Protein AF-A0A3Q2EBM2-F1 (afdb_monomer)

Radius of gyration: 29.83 Å; Cα contacts (8 Å, |Δi|>4): 263; chains: 1; bounding box: 103×86×63 Å

Organism: Cyprinodon variegatus (NCBI:txid28743)

Foldseek 3Di:
DDDDDDDDDDDDDDDDDDDDPPDPDDDLDDDDDDPDDDPQWDWDADPNAIWIAGPVPRDIHRDPVVVSLVVCVVNVDFPDADPPPRDGHSDPVVSVLVVCVVVVDFPAADPVPRDGDSDPVVSVLVCCVVVVDFPAADPPPRDGHSDPVVNVLVVCVVVVDFPDADPVPRDGHSDPVVSVLVVCVVVVDFPDAAPPPRDTHSDPVVNVLVVCVVVVDFPDAAPVPRDTHSDPVVNVVVVVVVVVVDDDDDPDDDDPDDDDDD

Sequence (262 aa):
MELPISEHEEQLVLKQETEDTGEKPFPFLTRGENLLKKEYFKVHTQKGQKIYECLSCGKIFPKKYYLDKHIRIHIGEKPFSCTICNKNYTKKSHLAYHMKVHTGEKLFECLSCGKSFTQKSSLETHTRIHTGEKPFPCTICNKNFTDKGSLTRHMRLHTGEKPFSCTICNKNFTEKGHLTSHIRVHTGEKPFSCTVCKKNFNQKSSLTSHMRVHTGEKPFECPSCGKKFTQKSSLNTHSRIHAGESRFPAPSVTKILLTRVI

pLDDT: mean 79.76, std 23.55, range [24.73, 97.81]

Nearest PDB structures (foldseek):
  5wjq-assembly1_D  TM=8.489E-01  e=2.083E-19  Mus musculus
  5v3g-assembly1_A  TM=8.109E-01  e=4.446E-18  Homo sapiens
  2i13-assembly1_A  TM=9.052E-01  e=1.009E-16  Mus musculus
  5v3j-assembly2_F  TM=6.990E-01  e=1.843E-19  Mus musculus
  2i13-assembly2_B  TM=9.177E-01  e=2.289E-15  Mus musculus

Secondary structure (DSSP, 8-state):
----------------PPP----PPPP-PPS-S-S--S-SEEEEEETTEEEEEETTT--EESSHHHHHHHHHHHTT---EE-TTT--EESSHHHHHHHHHHHHT---EE-TTT--EESSHHHHHHHHHHHH----EE-TTT--EESSHHHHHHHHHHHH----EE-TTT--EESSHHHHHHHHHHHH----EE-TTT--EESSHHHHHHHHHHHH----EE-TTT--EESSHHHHHHHHHHHTT---PPPPP----------

Structure (mmCIF, N/CA/C/O backbone):
data_AF-A0A3Q2EBM2-F1
#
_entry.id   AF-A0A3Q2EBM2-F1
#
loop_
_atom_site.group_PDB
_atom_site.id
_atom_site.type_symbol
_atom_site.label_atom_id
_atom_site.label_alt_id
_atom_site.label_comp_id
_atom_site.label_asym_id
_atom_site.label_entity_id
_atom_site.label_seq_id
_atom_site.pdbx_PDB_ins_code
_atom_site.Cartn_x
_atom_site.Cartn_y
_atom_site.Cartn_z
_atom_site.occupancy
_atom_site.B_iso_or_equiv
_atom_site.auth_seq_id
_atom_site.auth_comp_id
_atom_site.auth_asym_id
_atom_site.auth_atom_id
_atom_site.pdbx_PDB_model_num
ATOM 1 N N . MET A 1 1 ? -13.488 -63.742 -9.694 1.00 36.66 1 MET A N 1
ATOM 2 C CA . MET A 1 1 ? -14.235 -63.574 -10.954 1.00 36.66 1 MET A CA 1
ATOM 3 C C . MET A 1 1 ? -15.005 -62.273 -10.841 1.00 36.66 1 MET A C 1
ATOM 5 O O . MET A 1 1 ? -15.466 -61.991 -9.747 1.00 36.66 1 MET A O 1
ATOM 9 N N . GLU A 1 2 ? -15.068 -61.535 -11.950 1.00 28.06 2 GLU A N 1
ATOM 10 C CA . GLU A 1 2 ? -15.903 -60.342 -12.201 1.00 28.06 2 GLU A CA 1
ATOM 11 C C . GLU A 1 2 ? -15.361 -58.961 -11.756 1.00 28.06 2 GLU A C 1
ATOM 13 O O . GLU A 1 2 ? -15.431 -58.547 -10.605 1.00 28.06 2 GLU A O 1
ATOM 18 N N . LEU A 1 3 ? -14.806 -58.252 -12.752 1.00 26.28 3 LEU A N 1
ATOM 19 C CA . LEU A 1 3 ? -15.105 -56.842 -13.083 1.00 26.28 3 LEU A CA 1
ATOM 20 C C . LEU A 1 3 ? -16.486 -56.780 -13.795 1.00 26.28 3 LEU A C 1
ATOM 22 O O . LEU A 1 3 ? -16.947 -57.859 -14.179 1.00 26.28 3 LEU A O 1
ATOM 26 N N . PRO A 1 4 ? -17.056 -55.619 -14.221 1.00 42.66 4 PRO A N 1
ATOM 27 C CA . PRO A 1 4 ? -16.935 -54.181 -13.859 1.00 42.66 4 PRO A CA 1
ATOM 28 C C . PRO A 1 4 ? -18.357 -53.580 -13.546 1.00 42.66 4 PRO A C 1
ATOM 30 O O . PRO A 1 4 ? -19.327 -54.323 -13.542 1.00 42.66 4 PRO A O 1
ATOM 33 N N . ILE A 1 5 ? -18.639 -52.312 -13.199 1.00 26.73 5 ILE A N 1
ATOM 34 C CA . ILE A 1 5 ? -18.667 -51.035 -13.962 1.00 26.73 5 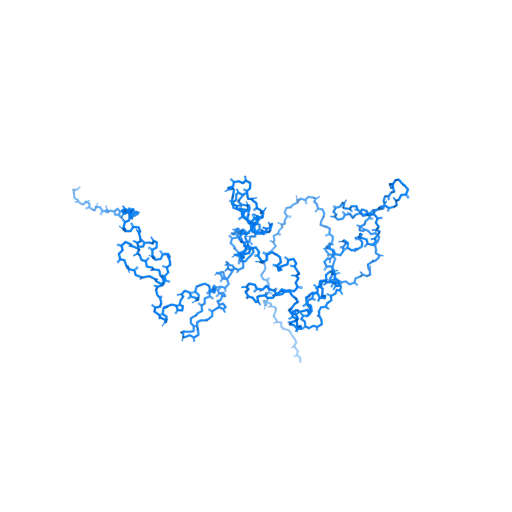ILE A CA 1
ATOM 35 C C . ILE A 1 5 ? -19.292 -49.988 -12.994 1.00 26.73 5 ILE A C 1
ATOM 37 O O . ILE A 1 5 ? -20.304 -50.309 -12.380 1.00 26.73 5 ILE A O 1
ATOM 41 N N . SER A 1 6 ? -18.775 -48.754 -12.895 1.00 29.22 6 SER A N 1
ATOM 42 C CA . SER A 1 6 ? -19.559 -47.521 -13.164 1.00 29.22 6 SER A CA 1
ATOM 43 C C . SER A 1 6 ? -18.702 -46.259 -13.051 1.00 29.22 6 SER A C 1
ATOM 45 O O . SER A 1 6 ? -18.170 -45.928 -11.994 1.00 29.22 6 SER A O 1
ATOM 47 N N . GLU A 1 7 ? -18.604 -45.581 -14.190 1.00 29.78 7 GLU A N 1
ATOM 48 C CA . GLU A 1 7 ? -18.141 -44.211 -14.405 1.00 29.78 7 GLU A CA 1
ATOM 49 C C . GLU A 1 7 ? -19.092 -43.180 -13.756 1.00 29.78 7 GLU A C 1
ATOM 51 O O . GLU A 1 7 ? -20.188 -43.555 -13.345 1.00 29.78 7 GLU A O 1
ATOM 56 N N . HIS A 1 8 ? -18.686 -41.896 -13.768 1.00 27.52 8 HIS A N 1
ATOM 57 C CA . HIS A 1 8 ? -19.277 -40.686 -13.143 1.00 27.52 8 HIS A CA 1
ATOM 58 C C . HIS A 1 8 ? -18.840 -40.473 -11.678 1.00 27.52 8 HIS A C 1
ATOM 60 O O . HIS A 1 8 ? -19.021 -41.352 -10.854 1.00 27.52 8 HIS A O 1
ATOM 66 N N . GLU A 1 9 ? -18.207 -39.379 -11.232 1.00 26.52 9 GLU A N 1
ATOM 67 C CA . GLU A 1 9 ? -18.158 -37.946 -11.593 1.00 26.52 9 GLU A CA 1
ATOM 68 C C . GLU A 1 9 ? -16.756 -37.417 -11.175 1.00 26.52 9 GLU A C 1
ATOM 70 O O . GLU A 1 9 ? -16.143 -37.961 -10.266 1.00 26.52 9 GLU A O 1
ATOM 75 N N . GLU A 1 10 ? -16.076 -36.485 -11.844 1.00 28.59 10 GLU A N 1
ATOM 76 C CA . GLU A 1 10 ? -16.230 -35.033 -11.703 1.00 28.59 10 GLU A CA 1
ATOM 77 C C . GLU A 1 10 ? -15.293 -34.355 -12.725 1.00 28.59 10 GLU A C 1
ATOM 79 O O . GLU A 1 10 ? -14.077 -34.535 -12.662 1.00 28.59 10 GLU A O 1
ATOM 84 N N . GLN A 1 11 ? -15.830 -33.523 -13.623 1.00 29.34 11 GLN A N 1
ATOM 85 C CA . GLN A 1 11 ? -15.274 -32.193 -13.917 1.00 29.34 11 GLN A CA 1
ATOM 86 C C . GLN A 1 11 ? -16.234 -31.408 -14.821 1.00 29.34 11 GLN A C 1
ATOM 88 O O . GLN A 1 11 ? -16.341 -31.627 -16.028 1.00 29.34 11 GLN A O 1
ATOM 93 N N . LEU A 1 12 ? -16.941 -30.466 -14.191 1.00 26.39 12 LEU A N 1
ATOM 94 C CA . LEU A 1 12 ? -17.724 -29.427 -14.845 1.00 26.39 12 LEU A CA 1
ATOM 95 C C . LEU A 1 12 ? -16.798 -28.466 -15.616 1.00 26.39 12 LEU A C 1
ATOM 97 O O . LEU A 1 12 ? -15.967 -27.781 -15.029 1.00 26.39 12 LEU A O 1
ATOM 101 N N . VAL A 1 13 ? -16.995 -28.420 -16.935 1.00 26.36 13 VAL A N 1
ATOM 102 C CA . VAL A 1 13 ? -17.463 -27.239 -17.686 1.00 26.36 13 VAL A CA 1
ATOM 103 C C . VAL A 1 13 ? -16.826 -25.883 -17.315 1.00 26.36 13 VAL A C 1
ATOM 105 O O . VAL A 1 13 ? -17.165 -25.286 -16.301 1.00 26.36 13 VAL A O 1
ATOM 108 N N . LEU A 1 14 ? -16.025 -25.302 -18.217 1.00 24.73 14 LEU A N 1
ATOM 109 C CA . LEU A 1 14 ? -16.506 -24.316 -19.205 1.00 24.73 14 LEU A CA 1
ATOM 110 C C . LEU A 1 14 ? -15.318 -23.827 -20.057 1.00 24.73 14 LEU A C 1
ATOM 112 O O . LEU A 1 14 ? -14.404 -23.160 -19.577 1.00 24.73 14 LEU A O 1
ATOM 116 N N . LYS A 1 15 ? -15.358 -24.162 -21.349 1.00 31.05 15 LYS A N 1
ATOM 117 C CA . LYS A 1 15 ? -14.573 -23.503 -22.394 1.00 31.05 15 LYS A CA 1
ATOM 118 C C . LYS A 1 15 ? -15.049 -22.053 -22.507 1.00 31.05 15 LYS A C 1
ATOM 120 O O . LYS A 1 15 ? -16.249 -21.821 -22.613 1.00 31.05 15 LYS A O 1
ATOM 125 N N . GLN A 1 16 ? -14.122 -21.105 -22.548 1.00 28.27 16 GLN A N 1
ATOM 126 C CA . GLN A 1 16 ? -14.361 -19.826 -23.205 1.00 28.27 16 GLN A CA 1
ATOM 127 C C . GLN A 1 16 ? -13.285 -19.638 -24.265 1.00 28.27 16 GLN A C 1
ATOM 129 O O . GLN A 1 16 ? -12.093 -19.552 -23.974 1.00 28.27 16 GLN A O 1
ATOM 134 N N . GLU A 1 17 ? -13.767 -19.674 -25.500 1.00 29.64 17 GLU A N 1
ATOM 135 C CA . GLU A 1 17 ? -13.099 -19.261 -26.719 1.00 29.64 17 GLU A CA 1
ATOM 136 C C . GLU A 1 17 ? -12.730 -17.781 -26.578 1.00 29.64 17 GLU A C 1
ATOM 138 O O . GLU A 1 17 ? -13.576 -16.949 -26.248 1.00 29.64 17 GLU A O 1
ATOM 143 N N . THR A 1 18 ? -11.456 -17.451 -26.779 1.00 28.77 18 THR A N 1
ATOM 144 C CA . THR A 1 18 ? -11.046 -16.071 -27.029 1.00 28.77 18 THR A CA 1
ATOM 145 C C . THR A 1 18 ? -11.039 -15.856 -28.527 1.00 28.77 18 THR A C 1
ATOM 147 O O . THR A 1 18 ? -10.350 -16.571 -29.257 1.00 28.77 18 THR A O 1
ATOM 150 N N . GLU A 1 19 ? -11.826 -14.869 -28.934 1.00 27.62 19 GLU A N 1
ATOM 151 C CA . GLU A 1 19 ? -11.882 -14.296 -30.265 1.00 27.62 19 GLU A CA 1
ATOM 152 C C . GLU A 1 19 ? -10.484 -13.970 -30.807 1.00 27.62 19 GLU A C 1
ATOM 154 O O . GLU A 1 19 ? -9.572 -13.545 -30.092 1.00 27.62 19 GLU A O 1
ATOM 159 N N . ASP A 1 20 ? -10.376 -14.213 -32.106 1.00 34.91 20 ASP A N 1
ATOM 160 C CA . ASP A 1 20 ? -9.254 -14.016 -33.006 1.00 34.91 20 ASP A CA 1
ATOM 161 C C . ASP A 1 20 ? -8.771 -12.554 -33.008 1.00 34.91 20 ASP A C 1
ATOM 163 O O . ASP A 1 20 ? -9.291 -11.691 -33.713 1.00 34.91 20 ASP A O 1
ATOM 167 N N . THR A 1 21 ? -7.742 -12.266 -32.213 1.00 28.78 21 THR A N 1
ATOM 168 C CA . THR A 1 21 ? -6.751 -11.254 -32.576 1.00 28.78 21 THR A CA 1
ATOM 169 C C . THR A 1 21 ? -5.510 -12.009 -33.031 1.00 28.78 21 THR A C 1
ATOM 171 O O . THR A 1 21 ? -4.883 -12.723 -32.253 1.00 28.78 21 THR A O 1
ATOM 174 N N . GLY A 1 22 ? -5.182 -11.896 -34.319 1.00 33.78 22 GLY A N 1
ATOM 175 C CA . GLY A 1 22 ? -4.098 -12.607 -35.005 1.00 33.78 22 GLY A CA 1
ATOM 176 C C . GLY A 1 22 ? -2.671 -12.273 -34.542 1.00 33.78 22 GLY A C 1
ATOM 177 O O . GLY A 1 22 ? -1.776 -12.093 -35.368 1.00 33.78 22 GLY A O 1
ATOM 178 N N . GLU A 1 23 ? -2.419 -12.224 -33.237 1.00 27.62 23 GLU A N 1
ATOM 179 C CA . GLU A 1 23 ? -1.091 -12.266 -32.640 1.00 27.62 23 GLU A CA 1
ATOM 180 C C . GLU A 1 23 ? -0.833 -13.683 -32.120 1.00 27.62 23 GLU A C 1
ATOM 182 O O . GLU A 1 23 ? -1.364 -14.118 -31.099 1.00 27.62 23 GLU A O 1
ATOM 187 N N . LYS A 1 24 ? 0.002 -14.435 -32.848 1.00 28.14 24 LYS A N 1
ATOM 188 C CA . LYS A 1 24 ? 0.465 -15.763 -32.422 1.00 28.14 24 LYS A CA 1
ATOM 189 C C . LYS A 1 24 ? 1.009 -15.695 -30.981 1.00 28.14 24 LYS A C 1
ATOM 191 O O . LYS A 1 24 ? 1.932 -14.913 -30.737 1.00 28.14 24 LYS A O 1
ATOM 196 N N . PRO A 1 25 ? 0.537 -16.541 -30.047 1.00 31.33 25 PRO A N 1
ATOM 197 C CA . PRO A 1 25 ? 1.110 -16.616 -28.710 1.00 31.33 25 PRO A CA 1
ATOM 198 C C . PRO A 1 25 ? 2.567 -17.084 -28.802 1.00 31.33 25 PRO A C 1
ATOM 200 O O . PRO A 1 25 ? 2.848 -18.176 -29.301 1.00 31.33 25 PRO A O 1
ATOM 203 N N . PHE A 1 26 ? 3.512 -16.270 -28.324 1.00 42.56 26 PHE A N 1
ATOM 204 C CA . PHE A 1 26 ? 4.894 -16.718 -28.141 1.00 42.56 26 PHE A CA 1
ATOM 205 C C . PHE A 1 26 ? 4.940 -17.810 -27.055 1.00 42.56 26 PHE A C 1
ATOM 207 O O . PHE A 1 26 ? 4.275 -17.657 -26.026 1.00 42.56 26 PHE A O 1
ATOM 214 N N . PRO A 1 27 ? 5.716 -18.899 -27.229 1.00 38.69 27 PRO A N 1
ATOM 215 C CA . PRO A 1 27 ? 5.668 -20.027 -26.308 1.00 38.69 27 PRO A CA 1
ATOM 216 C C . PRO A 1 27 ? 6.159 -19.624 -24.912 1.00 38.69 27 PRO A C 1
ATOM 218 O O . PRO A 1 27 ? 7.318 -19.247 -24.724 1.00 38.69 27 PRO A O 1
ATOM 221 N N . PHE A 1 28 ? 5.288 -19.750 -23.912 1.00 38.12 28 PHE A N 1
ATOM 222 C CA . PHE A 1 28 ? 5.685 -19.807 -22.507 1.00 38.12 28 PHE A CA 1
ATOM 223 C C . PHE A 1 28 ? 6.445 -21.123 -22.289 1.00 38.12 28 PHE A C 1
ATOM 225 O O . PHE A 1 28 ? 5.840 -22.186 -22.186 1.00 38.12 28 PHE A O 1
ATOM 232 N N . LEU A 1 29 ? 7.778 -21.078 -22.260 1.00 45.22 29 LEU A N 1
ATOM 233 C CA . LEU A 1 29 ? 8.596 -22.274 -22.046 1.00 45.22 29 LEU A CA 1
ATOM 234 C C . LEU A 1 29 ? 8.790 -22.538 -20.550 1.00 45.22 29 LEU A C 1
ATOM 236 O O . LEU A 1 29 ? 9.311 -21.704 -19.805 1.00 45.22 29 LEU A O 1
ATOM 240 N N . THR A 1 30 ? 8.371 -23.723 -20.112 1.00 36.88 30 THR A N 1
ATOM 241 C CA . THR A 1 30 ? 8.616 -24.246 -18.768 1.00 36.88 30 THR A CA 1
ATOM 242 C C . THR A 1 30 ? 10.082 -24.629 -18.556 1.00 36.88 30 THR A C 1
ATOM 244 O O . THR A 1 30 ? 10.816 -24.984 -19.473 1.00 36.88 30 THR A O 1
ATOM 247 N N . ARG A 1 31 ? 10.485 -24.555 -17.285 1.00 39.00 31 ARG A N 1
ATOM 248 C CA . ARG A 1 31 ? 11.803 -24.856 -16.712 1.00 39.00 31 ARG A CA 1
ATOM 249 C C . ARG A 1 31 ? 12.372 -26.196 -17.202 1.00 39.00 31 ARG A C 1
ATOM 251 O O . ARG A 1 31 ? 11.810 -27.229 -16.860 1.00 39.00 31 ARG A O 1
ATOM 258 N N . GLY A 1 32 ? 13.529 -26.188 -17.874 1.00 42.06 32 GLY A N 1
ATOM 259 C CA . GLY A 1 32 ? 14.279 -27.438 -18.058 1.00 42.06 32 GLY A CA 1
ATOM 260 C C . GLY A 1 32 ? 15.331 -27.549 -19.158 1.00 42.06 32 GLY A C 1
ATOM 261 O O . GLY A 1 32 ? 16.026 -28.555 -19.152 1.00 42.06 32 GLY A O 1
ATOM 262 N N . GLU A 1 33 ? 15.516 -26.585 -20.068 1.00 38.72 33 GLU A N 1
ATOM 263 C CA . GLU A 1 33 ? 16.444 -26.793 -21.195 1.00 38.72 33 GLU A CA 1
ATOM 264 C C . GLU A 1 33 ? 17.538 -25.725 -21.325 1.00 38.72 33 GLU A C 1
ATOM 266 O O . GLU A 1 33 ? 17.296 -24.522 -21.263 1.00 38.72 33 GLU A O 1
ATOM 271 N N . ASN A 1 34 ? 18.763 -26.225 -21.509 1.00 38.91 34 ASN A N 1
ATOM 272 C CA . ASN A 1 34 ? 20.018 -25.538 -21.816 1.00 38.91 34 ASN A CA 1
ATOM 273 C C . ASN A 1 34 ? 19.866 -24.183 -22.545 1.00 38.91 34 ASN A C 1
ATOM 275 O O . ASN A 1 34 ? 19.451 -24.115 -23.703 1.00 38.91 34 ASN A O 1
ATOM 279 N N . LEU A 1 35 ? 20.315 -23.109 -21.885 1.00 45.81 35 LEU A N 1
ATOM 280 C CA . LEU A 1 35 ? 20.267 -21.703 -22.320 1.00 45.81 35 LEU A CA 1
ATOM 281 C C . LEU A 1 35 ? 21.279 -21.342 -23.425 1.00 45.81 35 LEU A C 1
ATOM 283 O O . LEU A 1 35 ? 21.992 -20.345 -23.331 1.00 45.81 35 LEU A O 1
ATOM 287 N N . LEU A 1 36 ? 21.333 -22.129 -24.498 1.00 46.72 36 LEU A N 1
ATOM 288 C CA . LEU A 1 36 ? 22.006 -21.772 -25.751 1.00 46.72 36 LEU A CA 1
ATOM 289 C C . LEU A 1 36 ? 21.236 -22.354 -26.952 1.00 46.72 36 LEU A C 1
ATOM 291 O O . LEU A 1 36 ? 21.774 -23.139 -27.726 1.00 46.72 36 LEU A O 1
ATOM 295 N N . LYS A 1 37 ? 19.975 -21.948 -27.150 1.00 46.12 37 LYS A N 1
ATOM 296 C CA . LYS A 1 37 ? 19.298 -22.089 -28.453 1.00 46.12 37 LYS A CA 1
ATOM 297 C C . LYS A 1 37 ? 19.009 -20.703 -29.045 1.00 46.12 37 LYS A C 1
ATOM 299 O O . LYS A 1 37 ? 18.661 -19.758 -28.342 1.00 46.12 37 LYS A O 1
ATOM 304 N N . LYS A 1 38 ? 19.297 -20.587 -30.341 1.00 50.69 38 LYS A N 1
ATOM 305 C CA . LYS A 1 38 ? 19.708 -19.401 -31.115 1.00 50.69 38 LYS A CA 1
ATOM 306 C C . LYS A 1 38 ? 18.608 -18.362 -31.429 1.00 50.69 38 LYS A C 1
ATOM 308 O O . LYS A 1 38 ? 18.808 -17.564 -32.334 1.00 50.69 38 LYS A O 1
ATOM 313 N N . GLU A 1 39 ? 17.484 -18.322 -30.712 1.00 61.34 39 GLU A N 1
ATOM 314 C CA . GLU A 1 39 ? 16.269 -17.646 -31.223 1.00 61.34 39 GLU A CA 1
ATOM 315 C C . GLU A 1 39 ? 15.757 -16.433 -30.427 1.00 61.34 39 GLU A C 1
ATOM 317 O O . GLU A 1 39 ? 14.716 -15.879 -30.756 1.00 61.34 39 GLU A O 1
ATOM 322 N N . TYR A 1 40 ? 16.474 -15.955 -29.406 1.00 73.12 40 TYR A N 1
ATOM 323 C CA . TYR A 1 40 ? 15.977 -14.850 -28.558 1.00 73.12 40 TYR A CA 1
ATOM 324 C C . TYR A 1 40 ? 16.549 -13.472 -28.896 1.00 73.12 40 TYR A C 1
ATOM 326 O O . TYR A 1 40 ? 16.159 -12.468 -28.288 1.00 73.12 40 TYR A O 1
ATOM 334 N N . PHE A 1 41 ? 17.501 -13.401 -29.827 1.00 82.94 41 PHE A N 1
ATOM 335 C CA . PHE A 1 41 ? 18.167 -12.151 -30.163 1.00 82.94 41 PHE A CA 1
ATOM 336 C C . PHE A 1 41 ? 18.670 -12.090 -31.601 1.00 82.94 41 PHE A C 1
ATOM 338 O O . PHE A 1 41 ? 19.056 -13.103 -32.179 1.00 82.94 41 PHE A O 1
ATOM 345 N N . LYS A 1 42 ? 18.725 -10.875 -32.149 1.00 86.50 42 LYS A N 1
ATOM 346 C CA . LYS A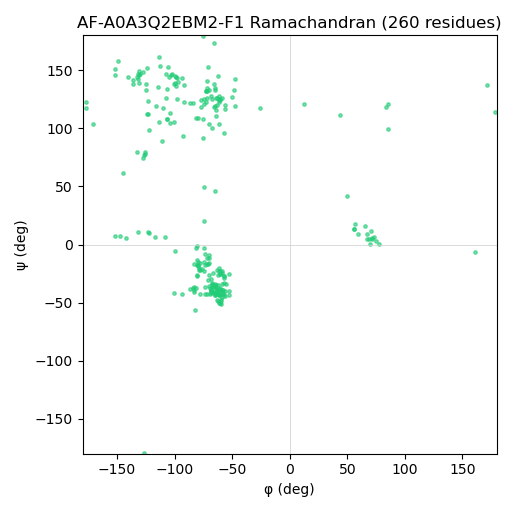 1 42 ? 19.416 -10.559 -33.404 1.00 86.50 42 LYS A CA 1
ATOM 347 C C . LYS A 1 42 ? 20.745 -9.879 -33.101 1.00 86.50 42 LYS A C 1
ATOM 349 O O . LYS A 1 42 ? 20.880 -9.165 -32.108 1.00 86.50 42 LYS A O 1
ATOM 354 N N . VAL A 1 43 ? 21.745 -10.117 -33.943 1.00 87.50 43 VAL A N 1
ATOM 355 C CA . VAL A 1 43 ? 23.043 -9.439 -33.855 1.00 87.50 43 VAL A CA 1
ATOM 356 C C . VAL A 1 43 ? 23.131 -8.451 -35.001 1.00 87.50 43 VAL A C 1
ATOM 358 O O . VAL A 1 43 ? 22.993 -8.845 -36.155 1.00 87.50 43 VAL A O 1
ATOM 361 N N . HIS A 1 44 ? 23.409 -7.192 -34.683 1.00 87.94 44 HIS A N 1
ATOM 362 C CA . HIS A 1 44 ? 23.699 -6.163 -35.679 1.00 87.94 44 HIS A CA 1
ATOM 363 C C . HIS A 1 44 ? 25.144 -5.711 -35.549 1.00 87.94 44 HIS A C 1
ATOM 365 O O . HIS A 1 44 ? 25.773 -5.898 -34.506 1.00 87.94 44 HIS A O 1
ATOM 371 N N . THR A 1 45 ? 25.663 -5.077 -36.594 1.00 87.88 45 THR A N 1
ATOM 372 C CA . THR A 1 45 ? 26.975 -4.428 -36.552 1.00 87.88 45 THR A CA 1
ATOM 373 C C . THR A 1 45 ? 26.780 -2.934 -36.748 1.00 87.88 45 THR A C 1
ATOM 375 O O . THR A 1 45 ? 26.272 -2.510 -37.781 1.00 87.88 45 THR A O 1
ATOM 378 N N . GLN A 1 46 ? 27.173 -2.131 -35.761 1.00 79.62 46 GLN A N 1
ATOM 379 C CA . GLN A 1 46 ? 27.151 -0.670 -35.848 1.00 79.62 46 GLN A CA 1
ATOM 380 C C . GLN A 1 46 ? 28.558 -0.140 -35.586 1.00 79.62 46 GLN A C 1
ATOM 382 O O . GLN A 1 46 ? 29.153 -0.446 -34.555 1.00 79.62 46 GLN A O 1
ATOM 387 N N . LYS A 1 47 ? 29.105 0.635 -36.534 1.00 83.25 47 LYS A N 1
ATOM 388 C CA . LYS A 1 47 ? 30.460 1.219 -36.449 1.00 83.25 47 LYS A CA 1
ATOM 389 C C . LYS A 1 47 ? 31.545 0.186 -36.079 1.00 83.25 47 LYS A C 1
ATOM 391 O O . LYS A 1 47 ? 32.392 0.438 -35.230 1.00 83.25 47 LYS A O 1
ATOM 396 N N . GLY A 1 48 ? 31.474 -1.010 -36.670 1.00 83.25 48 GLY A N 1
ATOM 397 C CA . GLY A 1 48 ? 32.430 -2.101 -36.426 1.00 83.25 48 GLY A CA 1
ATOM 398 C C . GLY A 1 48 ? 32.244 -2.870 -35.110 1.00 83.25 48 GLY A C 1
ATOM 399 O O . GLY A 1 48 ? 32.989 -3.812 -34.853 1.00 83.25 48 GLY A O 1
ATOM 400 N N . GLN A 1 49 ? 31.246 -2.532 -34.286 1.00 85.88 49 GLN A N 1
ATOM 401 C CA . GLN A 1 49 ? 30.939 -3.252 -33.047 1.00 85.88 49 GLN A CA 1
ATOM 402 C C . GLN A 1 49 ? 29.666 -4.089 -33.189 1.00 85.88 49 GLN A C 1
ATOM 404 O O . GLN A 1 49 ? 28.639 -3.615 -33.678 1.00 85.88 49 GLN A O 1
ATOM 409 N N . LYS A 1 50 ? 29.729 -5.344 -32.724 1.00 89.06 50 LYS A N 1
ATOM 410 C CA . LYS A 1 50 ? 28.556 -6.221 -32.628 1.00 89.06 50 LYS A CA 1
ATOM 411 C C . LYS A 1 50 ? 27.664 -5.765 -31.477 1.00 89.06 50 LYS A C 1
ATOM 413 O O . LYS A 1 50 ? 28.100 -5.758 -30.326 1.00 89.06 50 LYS A O 1
ATOM 418 N N . ILE A 1 51 ? 26.414 -5.458 -31.786 1.00 91.50 51 ILE A N 1
ATOM 419 C CA . ILE A 1 51 ? 25.353 -5.158 -30.824 1.00 91.50 51 ILE A CA 1
ATOM 420 C C . ILE A 1 51 ? 24.295 -6.264 -30.863 1.00 91.50 51 ILE A C 1
ATOM 422 O O . ILE A 1 51 ? 24.129 -6.954 -31.867 1.00 91.50 51 ILE A O 1
ATOM 426 N N . TYR A 1 52 ? 23.591 -6.447 -29.754 1.00 91.81 52 TYR A N 1
ATOM 427 C CA . TYR A 1 52 ? 22.715 -7.588 -29.514 1.00 91.81 52 TYR A CA 1
ATOM 428 C C . TYR A 1 52 ? 21.306 -7.090 -29.193 1.00 91.81 52 TYR A C 1
ATOM 430 O O . TYR A 1 52 ? 21.099 -6.471 -28.154 1.00 91.81 52 TYR A O 1
ATOM 438 N N . GLU A 1 53 ? 20.342 -7.341 -30.068 1.00 90.00 53 GLU A N 1
ATOM 439 C CA . GLU A 1 53 ? 18.947 -6.926 -29.916 1.00 90.00 53 GLU A CA 1
ATOM 440 C C . GLU A 1 53 ? 18.098 -8.072 -29.363 1.00 90.00 53 GLU A C 1
ATOM 442 O O . GLU A 1 53 ? 18.056 -9.148 -29.948 1.00 90.00 53 GLU A O 1
ATOM 447 N N . CYS A 1 54 ? 17.385 -7.846 -28.261 1.00 90.25 54 CYS A N 1
ATOM 448 C CA . CYS A 1 54 ? 16.418 -8.791 -27.713 1.00 90.25 54 CYS A CA 1
ATOM 449 C C . CYS A 1 54 ? 15.140 -8.824 -28.557 1.00 90.25 54 CYS A C 1
ATOM 451 O O . CYS A 1 54 ? 14.434 -7.823 -28.632 1.00 90.25 54 CYS A O 1
ATOM 453 N N . LEU A 1 55 ? 14.779 -9.989 -29.094 1.00 89.62 55 LEU A N 1
ATOM 454 C CA . LEU A 1 55 ? 13.588 -10.136 -29.937 1.00 89.62 55 LEU A CA 1
ATOM 455 C C . LEU A 1 55 ? 12.268 -10.001 -29.174 1.00 89.62 55 LEU A C 1
ATOM 457 O O . LEU A 1 55 ? 11.274 -9.576 -29.746 1.00 89.62 55 LEU A O 1
ATOM 461 N N . SER A 1 56 ? 12.259 -10.292 -27.874 1.00 85.75 56 SER A N 1
ATOM 462 C CA . SER A 1 56 ? 11.052 -10.187 -27.046 1.00 85.75 56 SER A CA 1
ATOM 463 C C . SER A 1 56 ? 10.654 -8.744 -26.718 1.00 85.75 56 SER A C 1
ATOM 465 O O . SER A 1 56 ? 9.543 -8.513 -26.260 1.00 85.75 56 SER A O 1
ATOM 467 N N . CYS A 1 57 ? 11.559 -7.767 -26.860 1.00 89.00 57 CYS A N 1
ATOM 468 C CA . CYS A 1 57 ? 11.253 -6.380 -26.479 1.00 89.00 57 CYS A CA 1
ATOM 469 C C . CYS A 1 57 ? 12.018 -5.291 -27.249 1.00 89.00 57 CYS A C 1
ATOM 471 O O . CYS A 1 57 ? 11.980 -4.130 -26.844 1.00 89.00 57 CYS A O 1
ATOM 473 N N . GLY A 1 58 ? 12.773 -5.651 -28.289 1.00 89.12 58 GLY A N 1
ATOM 474 C CA . GLY A 1 58 ? 13.540 -4.731 -29.138 1.00 89.12 58 GLY A CA 1
ATOM 475 C C . GLY A 1 58 ? 14.737 -4.049 -28.462 1.00 89.12 58 GLY A C 1
ATOM 476 O O . GLY A 1 58 ? 15.372 -3.178 -29.049 1.00 89.12 58 GLY A O 1
ATOM 477 N N . LYS A 1 59 ? 15.071 -4.387 -27.207 1.00 90.94 59 LYS A N 1
ATOM 478 C CA . LYS A 1 59 ? 16.173 -3.723 -26.488 1.00 90.94 59 LYS A CA 1
ATOM 479 C C . LYS A 1 59 ? 17.531 -4.131 -27.038 1.00 90.94 59 LYS A C 1
ATOM 481 O O . LYS A 1 59 ? 17.827 -5.318 -27.140 1.00 90.94 59 LYS A O 1
ATOM 486 N N . ILE A 1 60 ? 18.384 -3.141 -27.282 1.00 91.75 60 ILE A N 1
ATOM 487 C CA . ILE A 1 60 ? 19.736 -3.324 -27.809 1.00 91.75 60 ILE A CA 1
ATOM 488 C C . ILE A 1 60 ? 20.761 -3.281 -26.674 1.00 91.75 60 ILE A C 1
ATOM 490 O O . ILE A 1 60 ? 20.718 -2.420 -25.795 1.00 91.75 60 ILE A O 1
ATOM 494 N N . PHE A 1 61 ? 21.715 -4.205 -26.718 1.00 92.00 61 PHE A N 1
ATOM 495 C CA . PHE A 1 61 ? 22.789 -4.347 -25.749 1.00 92.00 61 PHE A CA 1
ATOM 496 C C . PHE A 1 61 ? 24.151 -4.319 -26.449 1.00 92.00 61 PHE A C 1
ATOM 498 O O . PHE A 1 61 ? 24.336 -4.993 -27.461 1.00 92.00 61 PHE A O 1
ATOM 505 N N . PRO A 1 62 ? 25.150 -3.617 -25.891 1.00 91.88 62 PRO A N 1
ATOM 506 C CA . PRO A 1 62 ? 26.481 -3.538 -26.495 1.00 91.88 62 PRO A CA 1
ATOM 507 C C . PRO A 1 62 ? 27.308 -4.823 -26.326 1.00 91.88 62 PRO A C 1
ATOM 509 O O . PRO A 1 62 ? 28.330 -4.996 -26.977 1.00 91.88 62 PRO A O 1
ATOM 512 N N . LYS A 1 63 ? 26.911 -5.731 -25.422 1.00 89.00 63 LYS A N 1
ATOM 513 C CA . LYS A 1 63 ? 27.602 -7.009 -25.181 1.00 89.00 63 LYS A CA 1
ATOM 514 C C . LYS A 1 63 ? 26.594 -8.127 -24.941 1.00 89.00 63 LYS A C 1
ATOM 516 O O . LYS A 1 63 ? 25.615 -7.918 -24.220 1.00 89.00 63 LYS A O 1
ATOM 521 N N . LYS A 1 64 ? 26.913 -9.333 -25.428 1.00 87.19 64 LYS A N 1
ATOM 522 C CA . LYS A 1 64 ? 26.097 -10.547 -25.252 1.00 87.19 64 LYS A CA 1
ATOM 523 C C . LYS A 1 64 ? 25.756 -10.816 -23.785 1.00 87.19 64 LYS A C 1
ATOM 525 O O . LYS A 1 64 ? 24.606 -11.033 -23.449 1.00 87.19 64 LYS A O 1
ATOM 530 N N . TYR A 1 65 ? 26.728 -1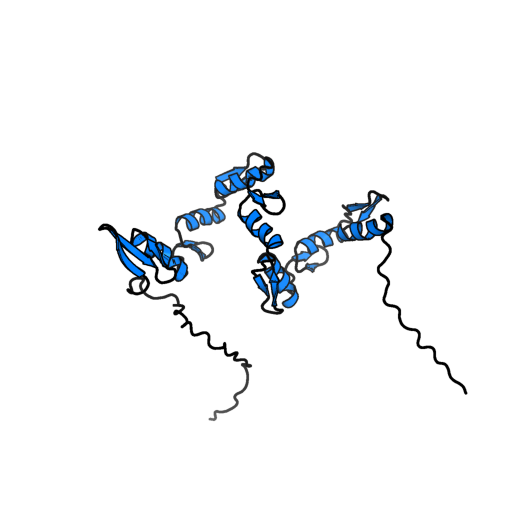0.658 -22.888 1.00 87.56 65 TYR A N 1
ATOM 531 C CA . TYR A 1 65 ? 26.535 -10.832 -21.445 1.00 87.56 65 TYR A CA 1
ATOM 532 C C . TYR A 1 65 ? 25.377 -10.006 -20.851 1.00 87.56 65 TYR A C 1
ATOM 534 O O . TYR A 1 65 ? 24.658 -10.478 -19.965 1.00 87.56 65 TYR A O 1
ATOM 542 N N . TYR A 1 66 ? 25.198 -8.759 -21.301 1.00 89.12 66 TYR A N 1
ATOM 543 C CA . TYR A 1 66 ? 24.114 -7.905 -20.809 1.00 89.12 6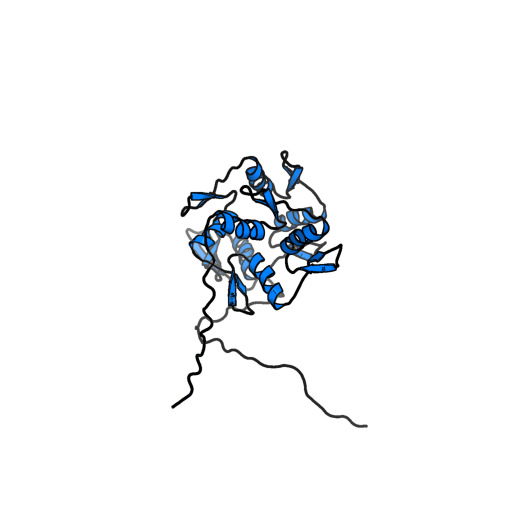6 TYR A CA 1
ATOM 544 C C . TYR A 1 66 ? 22.759 -8.340 -21.361 1.00 89.12 66 TYR A C 1
ATOM 546 O O . TYR A 1 66 ? 21.780 -8.328 -20.616 1.00 89.12 66 TYR A O 1
ATOM 554 N N . LEU A 1 67 ? 22.727 -8.782 -22.619 1.00 87.88 67 LEU A N 1
ATOM 555 C CA . LEU A 1 67 ? 21.554 -9.405 -23.212 1.00 87.88 67 LEU A CA 1
ATOM 556 C C . LEU A 1 67 ? 21.188 -10.703 -22.472 1.00 87.88 67 LEU A C 1
ATOM 558 O O . LEU A 1 67 ? 20.042 -10.849 -22.068 1.00 87.88 67 LEU A O 1
ATOM 562 N N . ASP A 1 68 ? 22.135 -11.605 -22.212 1.00 84.62 68 ASP A N 1
ATOM 563 C CA . ASP A 1 68 ? 21.874 -12.871 -21.506 1.00 84.62 68 ASP A CA 1
ATOM 564 C C . ASP A 1 68 ? 21.328 -12.616 -20.089 1.00 84.62 68 ASP A C 1
ATOM 566 O O . ASP A 1 68 ? 20.436 -13.299 -19.586 1.00 84.62 68 ASP A O 1
ATOM 570 N N . LYS A 1 69 ? 21.833 -11.576 -19.413 1.00 84.12 69 LYS A N 1
ATOM 571 C CA . LYS A 1 69 ? 21.253 -11.089 -18.151 1.00 84.12 69 LYS A CA 1
ATOM 572 C C . LYS A 1 69 ? 19.837 -10.547 -18.311 1.00 84.12 69 LYS A C 1
ATOM 574 O O . LYS A 1 69 ? 19.038 -10.702 -17.392 1.00 84.12 69 LYS A O 1
ATOM 579 N N . HIS A 1 70 ? 19.550 -9.879 -19.417 1.00 85.56 70 HIS A N 1
ATOM 580 C CA . HIS A 1 70 ? 18.240 -9.315 -19.698 1.00 85.56 70 HIS A CA 1
ATOM 581 C C . HIS A 1 70 ? 17.209 -10.392 -20.059 1.00 85.56 70 HIS A C 1
ATOM 583 O O . HIS A 1 70 ? 16.105 -10.344 -19.526 1.00 85.56 70 HIS A O 1
ATOM 589 N N . ILE A 1 71 ? 17.570 -11.387 -20.875 1.00 84.50 71 ILE A N 1
ATOM 590 C CA . ILE A 1 71 ? 16.674 -12.475 -21.300 1.00 84.50 71 ILE A CA 1
ATOM 591 C C . ILE A 1 71 ? 16.110 -13.235 -20.095 1.00 84.50 71 ILE A C 1
ATOM 593 O O . ILE A 1 71 ? 14.938 -13.599 -20.108 1.00 84.50 71 ILE A O 1
ATOM 597 N N . ARG A 1 72 ? 16.879 -13.363 -19.003 1.00 82.94 72 ARG A N 1
ATOM 598 C CA . ARG A 1 72 ? 16.413 -13.935 -17.722 1.00 82.94 72 ARG A CA 1
ATOM 599 C C . ARG A 1 72 ? 15.142 -13.296 -17.167 1.00 82.94 72 ARG A C 1
ATOM 601 O O . ARG A 1 72 ? 14.418 -13.939 -16.414 1.00 82.94 72 ARG A O 1
ATOM 608 N N . ILE A 1 73 ? 14.865 -12.043 -17.524 1.00 80.75 73 ILE A N 1
ATOM 609 C CA . ILE A 1 73 ? 13.630 -11.352 -17.145 1.00 80.75 73 ILE A CA 1
ATOM 610 C C . ILE A 1 73 ? 12.430 -11.962 -17.876 1.00 80.75 73 ILE A C 1
ATOM 612 O O . ILE A 1 73 ? 11.403 -12.178 -17.240 1.00 80.75 73 ILE A O 1
ATOM 616 N N . HIS A 1 74 ? 12.572 -12.271 -19.167 1.00 80.94 74 HIS A N 1
ATOM 617 C CA . HIS A 1 74 ? 11.496 -12.817 -20.003 1.00 80.94 74 HIS A CA 1
ATOM 618 C C . HIS A 1 74 ? 11.174 -14.266 -19.647 1.00 80.94 74 HIS A C 1
ATOM 620 O O . HIS A 1 74 ? 10.013 -14.615 -19.487 1.00 80.94 74 HIS A O 1
ATOM 626 N N . ILE A 1 75 ? 12.199 -15.090 -19.425 1.00 82.00 75 ILE A N 1
ATOM 627 C CA . ILE A 1 75 ? 12.028 -16.506 -19.044 1.00 82.00 75 ILE A CA 1
ATOM 628 C C . ILE A 1 75 ? 11.750 -16.704 -17.543 1.00 82.00 75 ILE A C 1
ATOM 630 O O . ILE A 1 75 ? 11.585 -17.827 -17.076 1.00 82.00 75 ILE A O 1
ATOM 634 N N . GLY A 1 76 ? 11.761 -15.625 -16.752 1.00 79.19 76 GLY A N 1
ATOM 635 C CA . GLY A 1 76 ? 11.542 -15.681 -15.305 1.00 79.19 76 GLY A CA 1
ATOM 636 C C . GLY A 1 76 ? 12.623 -16.431 -14.513 1.00 79.19 76 GLY A C 1
ATOM 637 O O . GLY A 1 76 ? 12.395 -16.776 -13.350 1.00 79.19 76 GLY A O 1
ATOM 638 N N . GLU A 1 77 ? 13.797 -16.676 -15.101 1.00 82.88 77 GLU A N 1
ATOM 639 C CA . GLU A 1 77 ? 14.877 -17.433 -14.472 1.00 82.88 77 GLU A CA 1
ATOM 640 C C . GLU A 1 77 ? 15.464 -16.657 -13.285 1.00 82.88 77 GLU A C 1
ATOM 642 O O . GLU A 1 77 ? 15.914 -15.509 -13.386 1.00 82.88 77 GLU A O 1
ATOM 647 N N . LYS A 1 78 ? 15.4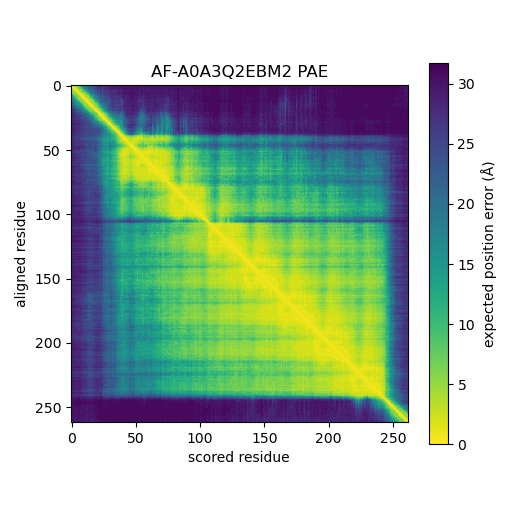83 -17.313 -12.126 1.00 85.12 78 LYS A N 1
ATOM 648 C CA . LYS A 1 78 ? 15.998 -16.769 -10.870 1.00 85.12 78 LYS A CA 1
ATOM 649 C C . LYS A 1 78 ? 17.054 -17.725 -10.306 1.00 85.12 78 LYS A C 1
ATOM 651 O O . LYS A 1 78 ? 16.745 -18.482 -9.391 1.00 85.12 78 LYS A O 1
ATOM 656 N N . PRO A 1 79 ? 18.283 -17.711 -10.851 1.00 86.00 79 PRO A N 1
ATOM 657 C CA . PRO A 1 79 ? 19.284 -18.747 -10.581 1.00 86.00 79 PRO A CA 1
ATOM 658 C C . PRO A 1 79 ? 19.857 -18.715 -9.159 1.00 86.00 79 PRO A C 1
ATOM 660 O O . PRO A 1 79 ? 20.561 -19.634 -8.761 1.00 86.00 79 PRO A O 1
ATOM 663 N N . PHE A 1 80 ? 19.595 -17.660 -8.385 1.00 89.75 80 PHE A N 1
ATOM 664 C CA . PHE A 1 80 ? 20.130 -17.517 -7.035 1.00 89.75 80 PHE A CA 1
ATOM 665 C C . PHE A 1 80 ? 19.044 -17.814 -6.003 1.00 89.75 80 PHE A C 1
ATOM 667 O O . PHE A 1 80 ? 18.176 -16.975 -5.769 1.00 89.75 80 PHE A O 1
ATOM 674 N N . SER A 1 81 ? 19.094 -18.982 -5.370 1.00 90.50 81 SER A N 1
ATOM 675 C CA . SER A 1 81 ? 18.128 -19.414 -4.357 1.00 90.50 81 SER A CA 1
ATOM 676 C C . SER A 1 81 ? 18.625 -19.160 -2.932 1.00 90.50 81 SER A C 1
ATOM 678 O O . SER A 1 81 ? 19.790 -19.381 -2.609 1.00 90.50 81 SER A O 1
ATOM 680 N N . CYS A 1 82 ? 17.725 -18.721 -2.057 1.00 91.31 82 CYS A N 1
ATOM 681 C CA . CYS A 1 82 ? 17.939 -18.709 -0.618 1.00 91.31 82 CYS A CA 1
ATOM 682 C C . CYS A 1 82 ? 17.823 -20.129 -0.074 1.00 91.31 82 CYS A C 1
ATOM 684 O O . CYS A 1 82 ? 16.784 -20.758 -0.240 1.00 91.31 82 CYS A O 1
ATOM 686 N N . THR A 1 83 ? 18.849 -20.597 0.627 1.00 91.69 83 THR A N 1
ATOM 687 C CA . THR A 1 83 ? 18.876 -21.933 1.238 1.00 91.69 83 THR A CA 1
ATOM 688 C C . THR A 1 83 ? 17.957 -22.072 2.454 1.00 91.69 83 THR A C 1
ATOM 690 O O . THR A 1 83 ? 17.643 -23.186 2.844 1.00 91.69 83 THR A O 1
ATOM 693 N N . ILE A 1 84 ? 17.510 -20.959 3.049 1.00 90.50 84 ILE A N 1
ATOM 694 C CA . ILE A 1 84 ? 16.704 -20.958 4.281 1.00 90.50 84 ILE A CA 1
ATOM 695 C C . ILE A 1 84 ? 15.203 -20.925 3.974 1.00 90.50 84 ILE A C 1
ATOM 697 O O . ILE A 1 84 ? 14.427 -21.632 4.605 1.00 90.50 84 ILE A O 1
ATOM 701 N N . CYS A 1 85 ? 14.767 -20.105 3.012 1.00 91.19 85 CYS A N 1
ATOM 702 C CA . CYS A 1 85 ? 13.342 -19.953 2.686 1.00 91.19 85 CYS A CA 1
ATOM 703 C C . CYS A 1 85 ? 12.987 -20.249 1.222 1.00 91.19 85 CYS A C 1
ATOM 705 O O . CYS A 1 85 ? 11.879 -19.933 0.788 1.00 91.19 85 CYS A O 1
ATOM 707 N N . ASN A 1 86 ? 13.921 -20.810 0.446 1.00 87.81 86 ASN A N 1
ATOM 708 C CA . ASN A 1 86 ? 13.743 -21.197 -0.961 1.00 87.81 86 ASN A CA 1
ATOM 709 C C . ASN A 1 86 ? 13.291 -20.061 -1.902 1.00 87.81 86 ASN A C 1
ATOM 711 O O . ASN A 1 86 ? 12.831 -20.301 -3.021 1.00 87.81 86 ASN A O 1
ATOM 715 N N . LYS A 1 87 ? 13.449 -18.796 -1.486 1.00 88.00 87 LYS A N 1
ATOM 716 C CA . LYS A 1 87 ? 13.196 -17.631 -2.342 1.00 88.00 87 LYS A CA 1
ATOM 717 C C . LYS A 1 87 ? 14.275 -17.495 -3.403 1.00 88.00 87 LYS A C 1
ATOM 719 O O . LYS A 1 87 ? 15.461 -17.541 -3.102 1.00 88.00 87 LYS A O 1
ATOM 724 N N . ASN A 1 88 ? 13.850 -17.244 -4.635 1.00 90.56 88 ASN A N 1
ATOM 725 C CA . ASN A 1 88 ? 14.740 -17.154 -5.785 1.00 90.56 88 ASN A CA 1
ATOM 726 C C . ASN A 1 88 ? 14.942 -15.699 -6.231 1.00 90.56 88 ASN A C 1
ATOM 728 O O . ASN A 1 88 ? 14.011 -14.887 -6.210 1.00 90.56 88 ASN A O 1
ATOM 732 N N . TYR A 1 89 ? 16.152 -15.384 -6.686 1.00 87.94 89 TYR A N 1
ATOM 733 C CA . TYR A 1 89 ? 16.599 -14.055 -7.090 1.00 87.94 89 TYR A CA 1
ATOM 734 C C . TYR A 1 89 ? 17.278 -14.092 -8.460 1.00 87.94 89 TYR A C 1
ATOM 736 O O . TYR A 1 89 ? 17.982 -15.034 -8.813 1.00 87.94 89 TYR A O 1
ATOM 744 N N . THR A 1 90 ? 17.106 -13.016 -9.229 1.00 85.44 90 THR A N 1
ATOM 745 C CA . THR A 1 90 ? 17.748 -12.843 -10.544 1.00 85.44 90 THR A CA 1
ATOM 746 C C . THR A 1 90 ? 19.210 -12.398 -10.445 1.00 85.44 90 THR A C 1
ATOM 748 O O . THR A 1 90 ? 19.975 -12.554 -11.393 1.00 85.44 90 THR A O 1
ATOM 751 N N . LYS A 1 91 ? 19.622 -11.833 -9.300 1.00 85.69 91 LYS A N 1
ATOM 752 C CA . LYS A 1 91 ? 20.982 -11.331 -9.055 1.00 85.69 91 LYS A CA 1
ATOM 753 C C . LYS A 1 91 ? 21.528 -11.854 -7.727 1.00 85.69 91 LYS A C 1
ATOM 755 O O . LYS A 1 91 ? 20.829 -11.797 -6.716 1.00 85.69 91 LYS A O 1
ATOM 760 N N . LYS A 1 92 ? 22.810 -12.238 -7.712 1.00 88.75 92 LYS A N 1
ATOM 761 C CA . LYS A 1 92 ? 23.537 -12.655 -6.499 1.00 88.75 92 LYS A CA 1
ATOM 762 C C . LYS A 1 92 ? 23.511 -11.583 -5.406 1.00 88.75 92 LYS A C 1
ATOM 764 O O . LYS A 1 92 ? 23.314 -11.907 -4.245 1.00 88.75 92 LYS A O 1
ATOM 769 N N . SER A 1 93 ? 23.641 -10.304 -5.773 1.00 88.38 93 SER A N 1
ATOM 770 C CA . SER A 1 93 ? 23.560 -9.193 -4.814 1.00 88.38 93 SER A CA 1
ATOM 771 C C . SER A 1 93 ? 22.197 -9.114 -4.124 1.00 88.38 93 SER A C 1
ATOM 773 O O . SER A 1 93 ? 22.138 -8.878 -2.926 1.00 88.38 93 SER A O 1
ATOM 775 N N . HIS A 1 94 ? 21.099 -9.370 -4.844 1.00 88.69 94 HIS A N 1
ATOM 776 C CA . HIS A 1 94 ? 19.760 -9.382 -4.251 1.00 88.69 94 HIS A CA 1
ATOM 777 C C . HIS A 1 94 ? 19.589 -10.537 -3.262 1.00 88.69 94 HIS A C 1
ATOM 779 O O . HIS A 1 94 ? 19.029 -10.323 -2.189 1.00 88.69 94 HIS A O 1
ATOM 785 N N . LEU A 1 95 ? 20.113 -11.725 -3.592 1.00 90.38 95 LEU A N 1
ATOM 786 C CA . LEU A 1 95 ? 20.174 -12.835 -2.643 1.00 90.38 95 LEU A CA 1
ATOM 787 C C . LEU A 1 95 ? 21.003 -12.443 -1.411 1.00 90.38 95 LEU A C 1
ATOM 789 O O . LEU A 1 95 ? 20.529 -12.611 -0.297 1.00 90.38 95 LEU A O 1
ATOM 793 N N . ALA A 1 96 ? 22.183 -11.845 -1.590 1.00 88.56 96 ALA A N 1
ATOM 794 C CA . ALA A 1 96 ? 23.026 -11.406 -0.477 1.00 88.56 96 ALA A CA 1
ATOM 795 C C . ALA A 1 96 ? 22.310 -10.400 0.447 1.00 88.56 96 ALA A C 1
ATOM 797 O O . ALA A 1 96 ? 22.373 -10.538 1.664 1.00 88.56 96 ALA A O 1
ATOM 798 N N . TYR A 1 97 ? 21.574 -9.425 -0.101 1.00 85.44 97 TYR A N 1
ATOM 799 C CA . TYR A 1 97 ? 20.746 -8.526 0.715 1.00 85.44 97 TYR A CA 1
ATOM 800 C C . TYR A 1 97 ? 19.603 -9.255 1.418 1.00 85.44 97 TYR A C 1
ATOM 802 O O . TYR A 1 97 ? 19.257 -8.906 2.542 1.00 85.44 97 TYR A O 1
ATOM 810 N N . HIS A 1 98 ? 19.005 -10.251 0.769 1.00 87.81 98 HIS A N 1
ATOM 811 C CA . HIS A 1 98 ? 17.956 -11.049 1.380 1.00 87.81 98 HIS A CA 1
ATOM 812 C C . HIS A 1 98 ? 18.473 -11.929 2.522 1.00 87.81 98 HIS A C 1
ATOM 814 O O . HIS A 1 98 ? 17.792 -12.020 3.539 1.00 87.81 98 HIS A O 1
ATOM 820 N N . MET A 1 99 ? 19.665 -12.518 2.402 1.00 88.12 99 MET A N 1
ATOM 821 C CA . MET A 1 99 ? 20.250 -13.341 3.468 1.00 88.12 99 MET A CA 1
ATOM 822 C C . MET A 1 99 ? 20.384 -12.567 4.786 1.00 88.12 99 MET A C 1
ATOM 824 O O . MET A 1 99 ? 20.206 -13.152 5.849 1.00 88.12 99 MET A O 1
ATOM 828 N N . LYS A 1 100 ? 20.554 -11.239 4.726 1.00 85.69 100 LYS A N 1
ATOM 829 C CA . LYS A 1 100 ? 20.576 -10.355 5.907 1.00 85.69 100 LYS A CA 1
ATOM 830 C C . LYS A 1 100 ? 19.271 -10.353 6.705 1.00 85.69 100 LYS A C 1
ATOM 832 O O . LYS A 1 100 ? 19.268 -10.050 7.890 1.00 85.69 100 LYS A O 1
ATOM 837 N N . VAL A 1 101 ? 18.151 -10.713 6.075 1.00 83.25 101 VAL A N 1
ATOM 838 C CA . VAL A 1 101 ? 16.865 -10.895 6.768 1.00 83.25 101 VAL A CA 1
ATOM 839 C C . VAL A 1 101 ? 16.914 -12.108 7.698 1.00 83.25 101 VAL A C 1
ATOM 841 O O . VAL A 1 101 ? 16.283 -12.084 8.747 1.00 83.25 101 VAL A O 1
ATOM 844 N N . HIS A 1 102 ? 17.659 -13.151 7.326 1.00 85.00 102 HIS A N 1
ATOM 845 C CA . HIS A 1 102 ? 17.798 -14.362 8.132 1.00 85.00 102 HIS A CA 1
ATOM 846 C C . HIS A 1 102 ? 18.852 -14.219 9.227 1.00 85.00 102 HIS A C 1
ATOM 848 O O . HIS A 1 102 ? 18.646 -14.723 10.324 1.00 85.00 102 HIS A O 1
ATOM 854 N N . THR A 1 103 ? 19.951 -13.515 8.952 1.00 83.88 103 THR A N 1
ATOM 855 C CA . THR A 1 103 ? 20.999 -13.272 9.955 1.00 83.88 103 THR A CA 1
ATOM 856 C C . THR A 1 103 ? 20.625 -12.174 10.950 1.00 83.88 103 THR A C 1
ATOM 858 O O . THR A 1 103 ? 21.253 -12.054 11.994 1.00 83.88 103 THR A O 1
ATOM 861 N N . GLY A 1 104 ? 19.613 -11.355 10.641 1.00 73.75 104 GLY A N 1
ATOM 862 C CA . GLY A 1 104 ? 19.242 -10.207 11.467 1.00 73.75 104 GLY A CA 1
ATOM 863 C C . GLY A 1 104 ? 20.267 -9.070 11.423 1.00 73.75 104 GLY A C 1
ATOM 864 O O . GLY A 1 104 ? 20.163 -8.138 12.217 1.00 73.75 104 GLY A O 1
ATOM 865 N N . GLU A 1 105 ? 21.233 -9.117 10.498 1.00 76.50 105 GLU A N 1
ATOM 866 C CA . GLU A 1 105 ? 22.243 -8.074 10.317 1.00 76.50 105 GLU A CA 1
ATOM 867 C C . GLU A 1 105 ? 21.587 -6.739 9.934 1.00 76.50 105 GLU A C 1
ATOM 869 O O . GLU A 1 105 ? 21.155 -6.495 8.800 1.00 76.50 105 GLU A O 1
ATOM 874 N N . LYS A 1 106 ? 21.519 -5.852 10.924 1.00 67.50 106 LYS A N 1
ATOM 875 C CA . LYS A 1 106 ? 20.998 -4.491 10.836 1.00 67.50 106 LYS A CA 1
ATOM 876 C C . LYS A 1 106 ? 22.146 -3.535 10.521 1.00 67.50 106 LYS A C 1
ATOM 878 O O . LYS A 1 106 ? 22.832 -3.074 11.418 1.00 67.50 106 LYS A O 1
ATOM 883 N N . LEU A 1 107 ? 22.366 -3.258 9.238 1.00 76.00 107 LEU A N 1
ATOM 884 C CA . LEU A 1 107 ? 23.547 -2.500 8.801 1.00 76.00 107 LEU A CA 1
ATOM 885 C C . LEU A 1 107 ? 23.380 -0.984 8.896 1.00 76.00 107 LEU A C 1
ATOM 887 O O . LEU A 1 107 ? 24.337 -0.279 9.188 1.00 76.00 107 LEU A O 1
ATOM 891 N N . PHE A 1 108 ? 22.182 -0.479 8.599 1.00 86.88 108 PHE A N 1
ATOM 892 C CA . PHE A 1 108 ? 21.946 0.957 8.481 1.00 86.88 108 PHE A CA 1
ATOM 893 C C . PHE A 1 108 ? 20.866 1.384 9.462 1.00 86.88 108 PHE A C 1
ATOM 895 O O . PHE A 1 108 ? 19.678 1.200 9.199 1.00 86.88 108 PHE A O 1
ATOM 902 N N . GLU A 1 109 ? 21.277 1.925 10.602 1.00 89.75 109 GLU A N 1
ATOM 903 C CA . GLU A 1 109 ? 20.376 2.395 11.648 1.00 89.75 109 GLU A CA 1
ATOM 904 C C . GLU A 1 109 ? 20.040 3.880 11.489 1.00 89.75 109 GLU A C 1
ATOM 906 O O . GLU A 1 109 ? 20.891 4.717 11.190 1.00 89.75 109 GLU A O 1
ATOM 911 N N . CYS A 1 110 ? 18.768 4.212 11.688 1.00 92.62 110 CYS A N 1
ATOM 912 C CA . CYS A 1 110 ? 18.306 5.581 11.784 1.00 92.62 110 CYS A CA 1
ATOM 913 C C . CYS A 1 110 ? 18.556 6.118 13.191 1.00 92.62 110 CYS A C 1
ATOM 915 O O . CYS A 1 110 ? 17.826 5.771 14.116 1.00 92.62 110 CYS A O 1
ATOM 917 N N . LEU A 1 111 ? 19.510 7.038 13.323 1.00 91.56 111 LEU A N 1
ATOM 918 C CA . LEU A 1 111 ? 19.873 7.650 14.606 1.00 91.56 111 LEU A CA 1
ATOM 919 C C . LEU A 1 111 ? 18.706 8.382 15.295 1.00 91.56 111 LEU A C 1
ATOM 921 O O . LEU A 1 111 ? 18.692 8.499 16.512 1.00 91.56 111 LEU A O 1
ATOM 925 N N . SER A 1 112 ? 17.699 8.838 14.544 1.00 92.38 112 SER A N 1
ATOM 926 C CA . SER A 1 112 ? 16.539 9.543 15.107 1.00 92.38 112 SER A CA 1
ATOM 927 C C . SER A 1 112 ? 15.494 8.623 15.748 1.00 92.38 112 SER A C 1
ATOM 929 O O . SER A 1 112 ? 14.682 9.094 16.535 1.00 92.38 112 SER A O 1
ATOM 931 N N . CYS A 1 113 ? 15.437 7.333 15.390 1.00 93.56 113 CYS A N 1
ATOM 932 C CA . CYS A 1 113 ? 14.379 6.439 15.894 1.00 93.56 113 CYS A CA 1
ATOM 933 C C . CYS A 1 113 ? 14.788 4.971 16.089 1.00 93.56 113 CYS A C 1
ATOM 935 O O . CYS A 1 113 ? 13.922 4.123 16.309 1.00 93.56 113 CYS A O 1
ATOM 937 N N . GLY A 1 114 ? 16.072 4.644 15.937 1.00 88.50 114 GLY A N 1
ATOM 938 C CA . GLY A 1 114 ? 16.629 3.297 16.097 1.00 88.50 114 GLY A CA 1
ATOM 939 C C . GLY A 1 114 ? 16.180 2.271 15.048 1.00 88.50 114 GLY A C 1
ATOM 940 O O . GLY A 1 114 ? 16.482 1.082 15.150 1.00 88.50 114 GLY A O 1
ATOM 941 N N . LYS A 1 115 ? 15.416 2.677 14.022 1.00 88.94 115 LYS A N 1
ATOM 942 C CA . LYS A 1 115 ? 14.964 1.754 12.968 1.00 88.94 115 LYS A CA 1
ATOM 943 C C . LYS A 1 115 ? 16.115 1.381 12.052 1.00 88.94 115 LYS A C 1
ATOM 945 O O . LYS A 1 115 ? 16.795 2.254 11.523 1.00 88.94 115 LYS A O 1
ATOM 950 N N . SER A 1 116 ? 16.263 0.089 11.790 1.00 88.81 116 SER A N 1
ATOM 951 C CA . SER A 1 116 ? 17.349 -0.428 10.964 1.00 88.81 116 SER A CA 1
ATOM 952 C C . SER A 1 116 ? 16.879 -0.902 9.594 1.00 88.81 116 SER A C 1
ATOM 954 O O . SER A 1 116 ? 15.793 -1.465 9.442 1.00 88.81 116 SER A O 1
ATOM 956 N N . PHE A 1 117 ? 17.746 -0.727 8.602 1.00 87.25 117 PHE A N 1
ATOM 957 C CA . PHE A 1 117 ? 17.501 -1.054 7.206 1.00 87.25 117 PHE A CA 1
ATOM 958 C C . PHE A 1 117 ? 18.623 -1.933 6.656 1.00 87.25 117 PHE A C 1
ATOM 960 O O . PHE A 1 117 ? 19.790 -1.816 7.028 1.00 87.25 117 PHE A O 1
ATOM 967 N N . THR A 1 118 ? 18.267 -2.808 5.717 1.00 85.25 118 THR A N 1
ATOM 968 C CA . THR A 1 118 ? 19.216 -3.690 5.020 1.00 85.25 118 THR A CA 1
ATOM 969 C C . THR A 1 118 ? 19.964 -2.985 3.883 1.00 85.25 118 THR A C 1
ATOM 971 O O . THR A 1 118 ? 20.955 -3.513 3.375 1.00 85.25 118 THR A O 1
ATOM 974 N N . GLN A 1 119 ? 19.497 -1.799 3.473 1.00 85.31 119 GLN A N 1
ATOM 975 C CA . GLN A 1 119 ? 20.058 -0.988 2.392 1.00 85.31 119 GLN A CA 1
ATOM 976 C C . GLN A 1 119 ? 20.139 0.484 2.806 1.00 85.31 119 GLN A C 1
ATOM 978 O O . GLN A 1 119 ? 19.204 1.008 3.414 1.00 85.31 119 GLN A O 1
ATOM 983 N N . LYS A 1 120 ? 21.225 1.159 2.408 1.00 88.62 120 LYS A N 1
ATOM 984 C CA . LYS A 1 120 ? 21.451 2.585 2.684 1.00 88.62 120 LYS A CA 1
ATOM 985 C C . LYS A 1 120 ? 20.379 3.481 2.055 1.00 88.62 120 LYS A C 1
ATOM 987 O O . LYS A 1 120 ? 19.841 4.341 2.734 1.00 88.62 120 LYS A O 1
ATOM 992 N N . SER A 1 121 ? 19.999 3.225 0.804 1.00 89.00 121 SER A N 1
ATOM 993 C CA . SER A 1 121 ? 18.950 3.978 0.095 1.00 89.00 121 SER A CA 1
ATOM 994 C C . SER A 1 121 ? 17.590 3.929 0.804 1.00 89.00 121 SER A C 1
ATOM 996 O O . SER A 1 121 ? 16.836 4.905 0.800 1.00 89.00 121 SER A O 1
ATOM 998 N N . SER A 1 122 ? 17.273 2.801 1.447 1.00 90.62 122 SER A N 1
ATOM 999 C CA . SER A 1 122 ? 16.069 2.662 2.267 1.00 90.62 122 SER A CA 1
ATOM 1000 C C . SER A 1 122 ? 16.147 3.513 3.532 1.00 90.62 122 SER A C 1
ATOM 1002 O O . SER A 1 122 ? 15.152 4.141 3.886 1.00 90.62 122 SER A O 1
ATOM 1004 N N . LEU A 1 123 ? 17.317 3.572 4.183 1.00 92.62 123 LEU A N 1
ATOM 1005 C CA . LEU A 1 123 ? 17.551 4.477 5.309 1.00 92.62 123 LEU A CA 1
ATOM 1006 C C . LEU A 1 123 ? 17.438 5.944 4.865 1.00 92.62 123 LEU A C 1
ATOM 1008 O O . LEU A 1 123 ? 16.709 6.697 5.495 1.00 92.62 123 LEU A O 1
ATOM 1012 N N . GLU A 1 124 ? 18.079 6.338 3.764 1.00 92.19 124 GLU A N 1
ATOM 1013 C CA . GLU A 1 124 ? 18.013 7.706 3.215 1.00 92.19 124 GLU A CA 1
ATOM 1014 C C . GLU A 1 124 ? 16.578 8.125 2.866 1.00 92.19 124 GLU A C 1
ATOM 1016 O O . GLU A 1 124 ? 16.165 9.253 3.107 1.00 92.19 124 GLU A O 1
ATOM 1021 N N . THR A 1 125 ? 15.773 7.211 2.322 1.00 93.38 125 THR A N 1
ATOM 1022 C CA . THR A 1 125 ? 14.352 7.499 2.073 1.00 93.38 125 THR A CA 1
ATOM 1023 C C . THR A 1 125 ? 13.568 7.590 3.384 1.00 93.38 125 THR A C 1
ATOM 1025 O O . THR A 1 125 ? 12.648 8.395 3.502 1.00 93.38 125 THR A O 1
ATOM 1028 N N . HIS A 1 126 ? 13.920 6.776 4.381 1.00 94.06 126 HIS A N 1
ATOM 1029 C CA . HIS A 1 126 ? 13.283 6.796 5.692 1.00 94.06 126 HIS A CA 1
ATOM 1030 C C . HIS A 1 126 ? 13.588 8.073 6.483 1.00 94.06 126 HIS A C 1
ATOM 1032 O O . HIS A 1 126 ? 12.679 8.602 7.123 1.00 94.06 126 HIS A O 1
ATOM 1038 N N . THR A 1 127 ? 14.821 8.587 6.439 1.00 94.81 127 THR A N 1
ATOM 1039 C CA . THR A 1 127 ? 15.211 9.798 7.181 1.00 94.81 127 THR A CA 1
ATOM 1040 C C . THR A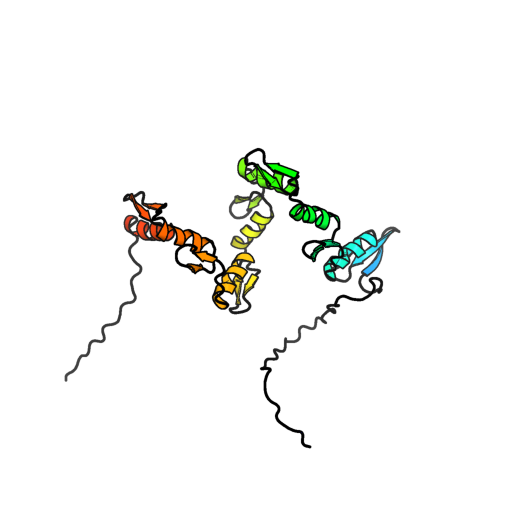 1 127 ? 14.395 11.020 6.770 1.00 94.81 127 THR A C 1
ATOM 1042 O O . THR A 1 127 ? 14.156 11.890 7.603 1.00 94.81 127 THR A O 1
ATOM 1045 N N . ARG A 1 128 ? 13.852 11.035 5.546 1.00 95.19 128 ARG A N 1
ATOM 1046 C CA . ARG A 1 128 ? 12.908 12.062 5.075 1.00 95.19 128 ARG A CA 1
ATOM 1047 C C . ARG A 1 128 ? 11.631 12.177 5.905 1.00 95.19 128 ARG A C 1
ATOM 1049 O O . ARG A 1 128 ? 10.991 13.222 5.905 1.00 95.19 128 ARG A O 1
ATOM 1056 N N . ILE A 1 129 ? 11.249 11.126 6.633 1.00 93.56 129 ILE A N 1
ATOM 1057 C CA . ILE A 1 129 ? 10.116 11.183 7.569 1.00 93.56 129 ILE A CA 1
ATOM 1058 C C . ILE A 1 129 ? 10.438 12.105 8.751 1.00 93.56 129 ILE A C 1
ATOM 1060 O O . ILE A 1 129 ? 9.539 12.780 9.243 1.00 93.56 129 ILE A O 1
ATOM 1064 N N . HIS A 1 130 ? 11.703 12.155 9.178 1.00 94.56 130 HIS A N 1
ATOM 1065 C CA . HIS A 1 130 ? 12.151 12.998 10.290 1.00 94.56 130 HIS A CA 1
ATOM 1066 C C . HIS A 1 130 ? 12.439 14.427 9.840 1.00 94.56 130 HIS A C 1
ATOM 1068 O O . HIS A 1 130 ? 12.099 15.367 10.546 1.00 94.56 130 HIS A O 1
ATOM 1074 N N . THR A 1 131 ? 13.027 14.602 8.653 1.00 93.56 131 THR A N 1
ATOM 1075 C CA . THR A 1 131 ? 13.326 15.940 8.112 1.00 93.56 131 THR A CA 1
ATOM 1076 C C . THR A 1 131 ? 12.107 16.620 7.486 1.00 93.56 131 THR A C 1
ATOM 1078 O O . THR A 1 131 ? 12.116 17.827 7.275 1.00 93.56 131 THR A O 1
ATOM 1081 N N . GLY A 1 132 ? 11.065 15.857 7.146 1.00 93.31 132 GLY A N 1
ATOM 1082 C CA . GLY A 1 132 ? 9.899 16.353 6.414 1.00 93.31 132 GLY A CA 1
ATOM 1083 C C . GLY A 1 132 ? 10.152 16.598 4.922 1.00 93.31 132 GLY A C 1
ATOM 1084 O O . GLY A 1 132 ? 9.236 17.039 4.223 1.00 93.31 132 GLY A O 1
ATOM 1085 N N . GLU A 1 133 ? 11.352 16.293 4.419 1.00 95.19 133 GLU A N 1
ATOM 1086 C CA . GLU A 1 133 ? 11.732 16.485 3.020 1.00 95.19 133 GLU A CA 1
ATOM 1087 C C . GLU A 1 133 ? 10.841 15.650 2.088 1.00 95.19 133 GLU A C 1
ATOM 1089 O O . GLU A 1 133 ? 10.687 14.433 2.235 1.00 95.19 133 GLU A O 1
ATOM 1094 N N . LYS A 1 134 ? 10.249 16.300 1.086 1.00 95.19 134 LYS A N 1
ATOM 1095 C CA . LYS A 1 134 ? 9.371 15.652 0.106 1.00 95.19 134 LYS A CA 1
ATOM 1096 C C . LYS A 1 134 ? 9.764 16.082 -1.310 1.00 95.19 134 LYS A C 1
ATOM 1098 O O . LYS A 1 134 ? 9.110 16.950 -1.877 1.00 95.19 134 LYS A O 1
ATOM 1103 N N . PRO A 1 135 ? 10.822 15.490 -1.891 1.00 94.88 135 PRO A N 1
ATOM 1104 C CA . PRO A 1 135 ? 11.417 15.972 -3.143 1.00 94.88 135 PRO A CA 1
ATOM 1105 C C . PRO A 1 135 ? 10.559 15.754 -4.389 1.00 94.88 135 PRO A C 1
ATOM 1107 O O . PRO A 1 135 ? 10.933 16.187 -5.474 1.00 94.88 135 PRO A O 1
ATOM 1110 N N . PHE A 1 136 ? 9.461 15.006 -4.272 1.00 96.31 136 PHE A N 1
ATOM 1111 C CA . PHE A 1 136 ? 8.687 14.536 -5.414 1.00 96.31 136 PHE A CA 1
ATOM 1112 C C . PHE A 1 136 ? 7.329 15.247 -5.465 1.00 96.31 136 PHE A C 1
ATOM 1114 O O . PHE A 1 136 ? 6.367 14.739 -4.879 1.00 96.31 136 PHE A O 1
ATOM 1121 N N . PRO A 1 137 ? 7.226 16.410 -6.134 1.00 96.81 137 PRO A N 1
ATOM 1122 C CA . PRO A 1 137 ? 5.965 17.121 -6.304 1.00 96.81 137 PRO A CA 1
ATOM 1123 C C . PRO A 1 137 ? 5.039 16.408 -7.294 1.00 96.81 137 PRO A C 1
ATOM 1125 O O . PRO A 1 137 ? 5.461 15.913 -8.339 1.00 96.81 137 PRO A O 1
ATOM 1128 N N . CYS A 1 138 ? 3.748 16.395 -6.980 1.00 97.12 138 CYS A N 1
ATOM 1129 C CA . CYS A 1 138 ? 2.686 16.101 -7.930 1.00 97.12 138 CYS A CA 1
ATOM 1130 C C . CYS A 1 138 ? 2.442 17.325 -8.806 1.00 97.12 138 CYS A C 1
ATOM 1132 O O . CYS A 1 138 ? 2.114 18.393 -8.298 1.00 97.12 138 CYS A O 1
ATOM 1134 N N . THR A 1 139 ? 2.533 17.149 -10.120 1.00 95.94 139 THR A N 1
ATOM 1135 C CA . THR A 1 139 ? 2.353 18.224 -11.105 1.00 95.94 139 THR A CA 1
ATOM 1136 C C . THR A 1 139 ? 0.904 18.695 -11.252 1.00 95.94 139 THR A C 1
ATOM 1138 O O . THR A 1 139 ? 0.670 19.715 -11.885 1.00 95.94 139 THR A O 1
ATOM 1141 N N . ILE A 1 140 ? -0.069 17.967 -10.688 1.00 95.81 140 ILE A N 1
ATOM 1142 C CA . ILE A 1 140 ? -1.504 18.267 -10.833 1.00 95.81 140 ILE A CA 1
ATOM 1143 C C . ILE A 1 140 ? -2.064 18.982 -9.598 1.00 95.81 140 ILE A C 1
ATOM 1145 O O . ILE A 1 140 ? -2.845 19.916 -9.732 1.00 95.81 140 ILE A O 1
ATOM 1149 N N . CYS A 1 141 ? -1.691 18.558 -8.386 1.00 95.81 141 CYS A N 1
ATOM 1150 C CA . CYS A 1 141 ? -2.217 19.143 -7.144 1.00 95.81 141 CYS A CA 1
ATOM 1151 C C . CYS A 1 141 ? -1.146 19.712 -6.206 1.00 95.81 141 CYS A C 1
ATOM 1153 O O . CYS A 1 141 ? -1.449 20.008 -5.050 1.00 95.81 141 CYS A O 1
ATOM 1155 N N . ASN A 1 142 ? 0.106 19.819 -6.665 1.00 92.00 142 ASN A N 1
ATOM 1156 C CA . ASN A 1 142 ? 1.256 20.337 -5.912 1.00 92.00 142 ASN A CA 1
ATOM 1157 C C . ASN A 1 142 ? 1.532 19.627 -4.571 1.00 92.00 142 ASN A C 1
ATOM 1159 O O . ASN A 1 142 ? 2.330 20.096 -3.759 1.00 92.00 142 ASN A O 1
ATOM 1163 N N . LYS A 1 143 ? 0.915 18.462 -4.318 1.00 95.56 143 LYS A N 1
ATOM 1164 C CA . LYS A 1 143 ? 1.242 17.624 -3.158 1.00 95.56 143 LYS A CA 1
ATOM 1165 C C . LYS A 1 143 ? 2.620 17.005 -3.329 1.00 95.56 143 LYS A C 1
ATOM 1167 O O . LYS A 1 143 ? 2.909 16.411 -4.359 1.00 95.56 143 LYS A O 1
ATOM 1172 N N . ASN A 1 144 ? 3.431 17.081 -2.283 1.00 96.00 144 ASN A N 1
ATOM 1173 C CA . ASN A 1 144 ? 4.794 16.566 -2.282 1.00 96.00 144 ASN A CA 1
ATOM 1174 C C . ASN A 1 144 ? 4.882 15.185 -1.614 1.00 96.00 144 ASN A C 1
ATOM 1176 O O . ASN A 1 144 ? 4.203 14.923 -0.615 1.00 96.00 144 ASN A O 1
ATOM 1180 N N . PHE A 1 145 ? 5.751 14.318 -2.136 1.00 95.50 145 PHE A N 1
ATOM 1181 C CA . PHE A 1 145 ? 5.971 12.949 -1.661 1.00 95.50 145 PHE A CA 1
ATOM 1182 C C . PHE A 1 145 ? 7.440 12.703 -1.301 1.00 95.50 145 PHE A C 1
ATOM 1184 O O . PHE A 1 145 ? 8.348 13.315 -1.857 1.00 95.50 145 PHE A O 1
ATOM 1191 N N . THR A 1 146 ? 7.670 11.782 -0.363 1.00 94.44 146 THR A N 1
ATOM 1192 C CA . THR A 1 146 ? 9.005 11.395 0.132 1.00 94.44 146 THR A CA 1
ATOM 1193 C C . THR A 1 146 ? 9.782 10.527 -0.855 1.00 94.44 146 THR A C 1
ATOM 1195 O O . THR A 1 146 ? 11.009 10.464 -0.799 1.00 94.44 146 THR A O 1
ATOM 1198 N N . ASP A 1 147 ? 9.078 9.843 -1.757 1.00 93.62 147 ASP A N 1
ATOM 1199 C CA . ASP A 1 147 ? 9.658 8.944 -2.748 1.00 93.62 147 ASP A CA 1
ATOM 1200 C C . ASP A 1 147 ? 8.827 8.898 -4.042 1.00 93.62 147 ASP A C 1
ATOM 1202 O O . ASP A 1 147 ? 7.624 9.183 -4.059 1.00 93.62 147 ASP A O 1
ATOM 1206 N N . LYS A 1 148 ? 9.485 8.496 -5.136 1.00 94.06 148 LYS A N 1
ATOM 1207 C CA . LYS A 1 148 ? 8.884 8.414 -6.473 1.00 94.06 148 LYS A CA 1
ATOM 1208 C C . LYS A 1 148 ? 7.754 7.384 -6.561 1.00 94.06 148 LYS A C 1
ATOM 1210 O O . LYS A 1 148 ? 6.792 7.620 -7.281 1.00 94.06 148 LYS A O 1
ATOM 1215 N N . GLY A 1 149 ? 7.841 6.259 -5.848 1.00 93.19 149 GLY A N 1
ATOM 1216 C CA . GLY A 1 149 ? 6.809 5.218 -5.881 1.00 93.19 149 GLY A CA 1
ATOM 1217 C C . GLY A 1 149 ? 5.496 5.695 -5.259 1.00 93.19 149 GLY A C 1
ATOM 1218 O O . GLY A 1 149 ? 4.418 5.458 -5.811 1.00 93.19 149 GLY A O 1
ATOM 1219 N N . SER A 1 150 ? 5.591 6.434 -4.155 1.00 94.69 150 SER A N 1
ATOM 1220 C CA . SER A 1 150 ? 4.466 7.109 -3.514 1.00 94.69 150 SER A CA 1
ATOM 1221 C C . SER A 1 150 ? 3.827 8.147 -4.435 1.00 94.69 150 SER A C 1
ATOM 1223 O O . SER A 1 150 ? 2.600 8.150 -4.550 1.00 94.69 150 SER A O 1
ATOM 1225 N N . LEU A 1 151 ? 4.632 8.949 -5.146 1.00 96.44 151 LEU A N 1
ATOM 1226 C CA . LEU A 1 151 ? 4.130 9.863 -6.175 1.00 96.44 151 LEU A CA 1
ATOM 1227 C C . LEU A 1 151 ? 3.426 9.098 -7.307 1.00 96.44 151 LEU A C 1
ATOM 1229 O O . LEU A 1 151 ? 2.281 9.405 -7.615 1.00 96.44 151 LEU A O 1
ATOM 1233 N N . THR A 1 152 ? 4.044 8.067 -7.891 1.00 95.88 152 THR A N 1
ATOM 1234 C CA . THR A 1 152 ? 3.435 7.273 -8.976 1.00 95.88 152 THR A CA 1
ATOM 1235 C C . THR A 1 152 ? 2.091 6.677 -8.564 1.00 95.88 152 THR A C 1
ATOM 1237 O O . THR A 1 152 ? 1.121 6.765 -9.311 1.00 95.88 152 THR A O 1
ATOM 1240 N N . ARG A 1 153 ? 1.996 6.111 -7.357 1.00 95.62 153 ARG A N 1
ATOM 1241 C CA . ARG A 1 153 ? 0.718 5.623 -6.827 1.00 95.62 153 ARG A CA 1
ATOM 1242 C C . ARG A 1 153 ? -0.293 6.755 -6.664 1.00 95.62 153 ARG A C 1
ATOM 1244 O O . ARG A 1 153 ? -1.461 6.560 -6.980 1.00 95.62 153 ARG A O 1
ATOM 1251 N N . HIS A 1 154 ? 0.132 7.909 -6.160 1.00 96.25 154 HIS A N 1
ATOM 1252 C CA . HIS A 1 154 ? -0.743 9.067 -6.019 1.00 96.25 154 HIS A CA 1
ATOM 1253 C C . HIS A 1 154 ? -1.272 9.562 -7.371 1.00 96.25 154 HIS A C 1
ATOM 1255 O O . HIS A 1 154 ? -2.458 9.864 -7.465 1.00 96.25 154 HIS A O 1
ATOM 1261 N N . MET A 1 155 ? -0.445 9.568 -8.421 1.00 97.00 155 MET A N 1
ATOM 1262 C CA . MET A 1 155 ? -0.863 9.980 -9.767 1.00 97.00 155 MET A CA 1
ATOM 1263 C C . MET A 1 155 ? -2.041 9.157 -10.301 1.00 97.00 155 MET A C 1
ATOM 1265 O O . MET A 1 155 ? -2.862 9.693 -11.040 1.00 97.00 155 MET A O 1
ATOM 1269 N N . ARG A 1 156 ? -2.205 7.903 -9.857 1.00 96.19 156 ARG A N 1
ATOM 1270 C CA . ARG A 1 156 ? -3.374 7.072 -10.200 1.00 96.19 156 ARG A CA 1
ATOM 1271 C C . ARG A 1 156 ? -4.706 7.656 -9.736 1.00 96.19 156 ARG A C 1
ATOM 1273 O O . ARG A 1 156 ? -5.744 7.326 -10.295 1.00 96.19 156 ARG A O 1
ATOM 1280 N N . LEU A 1 157 ? -4.700 8.523 -8.721 1.00 94.81 157 LEU A N 1
ATOM 1281 C CA . LEU A 1 157 ? -5.901 9.245 -8.293 1.00 94.81 157 LEU A CA 1
ATOM 1282 C C . LEU A 1 157 ? -6.323 10.306 -9.311 1.00 94.81 157 LEU A C 1
ATOM 1284 O O . LEU A 1 157 ? -7.509 10.584 -9.427 1.00 94.81 157 LEU A O 1
ATOM 1288 N N . HIS A 1 158 ? -5.364 10.882 -10.036 1.00 95.75 158 HIS A N 1
ATOM 1289 C CA . HIS A 1 158 ? -5.636 11.867 -11.076 1.00 95.75 158 HIS A CA 1
ATOM 1290 C C . HIS A 1 158 ? -5.999 11.210 -12.405 1.00 95.75 158 HIS A C 1
ATOM 1292 O O . HIS A 1 158 ? -6.917 11.664 -13.076 1.00 95.75 158 HIS A O 1
ATOM 1298 N N . THR A 1 159 ? -5.311 10.128 -12.776 1.00 95.06 159 THR A N 1
ATOM 1299 C CA . THR A 1 159 ? -5.575 9.417 -14.036 1.00 95.06 159 THR A CA 1
ATOM 1300 C C . THR A 1 159 ? -6.765 8.463 -13.953 1.00 95.06 159 THR A C 1
ATOM 1302 O O . THR A 1 159 ? -7.269 8.018 -14.977 1.00 95.06 159 THR A O 1
ATOM 1305 N N . GLY A 1 160 ? -7.192 8.091 -12.742 1.00 94.44 160 GLY A N 1
ATOM 1306 C CA . GLY A 1 160 ? -8.201 7.054 -12.529 1.00 94.44 160 GLY A CA 1
ATOM 1307 C C . GLY A 1 160 ? -7.696 5.627 -12.783 1.00 94.44 160 GLY A C 1
ATOM 1308 O O . GLY A 1 160 ? -8.492 4.689 -12.718 1.00 94.44 160 GLY A O 1
ATOM 1309 N N . GLU A 1 161 ? -6.396 5.438 -13.040 1.00 95.94 161 GLU A N 1
ATOM 1310 C CA . GLU A 1 161 ? -5.801 4.136 -13.350 1.00 95.94 161 GLU A CA 1
ATOM 1311 C C . GLU A 1 161 ? -5.980 3.149 -12.183 1.00 95.94 161 GLU A C 1
ATOM 1313 O O . GLU A 1 161 ? -5.528 3.369 -11.053 1.00 95.94 161 GLU A O 1
ATOM 1318 N N . LYS A 1 162 ? -6.621 2.014 -12.464 1.00 96.12 162 LYS A N 1
ATOM 1319 C CA . LYS A 1 162 ? -6.870 0.940 -11.495 1.00 96.12 162 LYS A CA 1
ATOM 1320 C C . LYS A 1 162 ? -6.364 -0.391 -12.055 1.00 96.12 162 LYS A C 1
ATOM 1322 O O . LYS A 1 162 ? -7.167 -1.201 -12.506 1.00 96.12 162 LYS A O 1
ATOM 1327 N N . PRO A 1 163 ? -5.043 -0.629 -12.032 1.00 95.25 163 PRO A N 1
ATOM 1328 C CA . PRO A 1 163 ? -4.425 -1.732 -12.767 1.00 95.25 163 PRO A CA 1
ATOM 1329 C C . PRO A 1 163 ? -4.666 -3.115 -12.141 1.00 95.25 163 PRO A C 1
ATOM 1331 O O . PRO A 1 163 ? -4.198 -4.116 -12.672 1.00 95.25 163 PRO A O 1
ATOM 1334 N N . PHE A 1 164 ? -5.345 -3.195 -10.994 1.00 97.31 164 PHE A N 1
ATOM 1335 C CA . PHE A 1 164 ? -5.573 -4.452 -10.286 1.00 97.31 164 PHE A CA 1
ATOM 1336 C C . PHE A 1 164 ? -7.059 -4.806 -10.293 1.00 97.31 164 PHE A C 1
ATOM 1338 O O . PHE A 1 164 ? -7.835 -4.214 -9.543 1.00 97.31 164 PHE A O 1
ATOM 1345 N N . SER A 1 165 ? -7.447 -5.784 -11.105 1.00 97.25 165 SER A N 1
ATOM 1346 C CA . SER A 1 165 ? -8.825 -6.261 -11.228 1.00 97.25 165 SER A CA 1
ATOM 1347 C C . SER A 1 165 ? -9.111 -7.448 -10.304 1.00 97.25 165 SER A C 1
ATOM 1349 O O . SER A 1 165 ? -8.265 -8.312 -10.066 1.00 97.25 165 SER A O 1
ATOM 1351 N N . CYS A 1 166 ? -10.320 -7.488 -9.749 1.00 96.88 166 CYS A N 1
ATOM 1352 C CA . CYS A 1 166 ? -10.847 -8.663 -9.070 1.00 96.88 166 CYS A CA 1
ATOM 1353 C C . CYS A 1 166 ? -11.458 -9.608 -10.096 1.00 96.88 166 CYS A C 1
ATOM 1355 O O . CYS A 1 166 ? -12.404 -9.233 -10.773 1.00 96.88 166 CYS A O 1
ATOM 1357 N N . THR A 1 167 ? -10.973 -10.843 -10.157 1.00 96.06 167 THR A N 1
ATOM 1358 C CA . THR A 1 167 ? -11.473 -11.859 -11.094 1.00 96.06 167 THR A CA 1
ATOM 1359 C C . THR A 1 167 ? -12.871 -12.378 -10.752 1.00 96.06 167 THR A C 1
ATOM 1361 O O . THR A 1 167 ? -13.517 -12.968 -11.602 1.00 96.06 167 THR A O 1
ATOM 1364 N N . ILE A 1 168 ? -13.349 -12.162 -9.520 1.00 96.38 168 ILE A N 1
ATOM 1365 C CA . ILE A 1 168 ? -14.652 -12.665 -9.052 1.00 96.38 168 ILE A CA 1
ATOM 1366 C C . ILE A 1 168 ? -15.786 -11.689 -9.394 1.00 96.38 168 ILE A C 1
ATOM 1368 O O . ILE A 1 168 ? -16.884 -12.108 -9.733 1.00 96.38 168 ILE A O 1
ATOM 1372 N N . CYS A 1 169 ? -15.545 -10.377 -9.299 1.00 96.56 169 CYS A N 1
ATOM 1373 C CA . CYS A 1 169 ? -16.588 -9.360 -9.502 1.00 96.56 169 CYS A CA 1
ATOM 1374 C C . CYS A 1 169 ? -16.181 -8.217 -10.442 1.00 96.56 169 CYS A C 1
ATOM 1376 O O . CYS A 1 169 ? -16.846 -7.183 -10.474 1.00 96.56 169 CYS A O 1
ATOM 1378 N N . ASN A 1 170 ? -15.056 -8.354 -11.149 1.00 95.31 170 ASN A N 1
ATOM 1379 C CA . ASN A 1 170 ? -14.495 -7.378 -12.094 1.00 95.31 170 ASN A CA 1
ATOM 1380 C C . ASN A 1 170 ? -14.234 -5.973 -11.520 1.00 95.31 170 ASN A C 1
ATOM 1382 O O . ASN A 1 170 ? -13.960 -5.019 -12.249 1.00 95.31 170 ASN A O 1
ATOM 1386 N N . LYS A 1 171 ? -14.263 -5.822 -10.191 1.00 97.00 171 LYS A N 1
ATOM 1387 C CA . LYS A 1 171 ? -13.970 -4.550 -9.530 1.00 97.00 171 LYS A CA 1
ATOM 1388 C C . LYS A 1 171 ? -12.478 -4.234 -9.601 1.00 97.00 171 LYS A C 1
ATOM 1390 O O . LYS A 1 171 ? -11.645 -5.062 -9.243 1.00 97.00 171 LYS A O 1
ATOM 1395 N N . ASN A 1 172 ? -12.157 -3.002 -9.990 1.00 96.88 172 ASN A N 1
ATOM 1396 C CA . ASN A 1 172 ? -10.782 -2.541 -10.171 1.00 96.88 172 ASN A CA 1
ATOM 1397 C C . ASN A 1 172 ? -10.269 -1.720 -8.978 1.00 96.88 172 ASN A C 1
ATOM 1399 O O . ASN A 1 172 ? -11.005 -0.933 -8.370 1.00 96.88 172 ASN A O 1
ATOM 1403 N N . PHE A 1 173 ? -8.979 -1.867 -8.676 1.00 96.38 173 PHE A N 1
ATOM 1404 C CA . PHE A 1 173 ? -8.279 -1.250 -7.551 1.00 96.38 173 PHE A CA 1
ATOM 1405 C C . PHE A 1 173 ? -6.989 -0.560 -8.004 1.00 96.38 173 PHE A C 1
ATOM 1407 O O . PHE A 1 173 ? -6.286 -1.017 -8.903 1.00 96.38 173 PHE A O 1
ATOM 1414 N N . THR A 1 174 ? -6.644 0.537 -7.329 1.00 95.75 174 THR A N 1
ATOM 1415 C CA . THR A 1 174 ? -5.406 1.303 -7.562 1.00 95.75 174 THR A CA 1
ATOM 1416 C C . THR A 1 174 ? -4.164 0.623 -6.980 1.00 95.75 174 THR A C 1
ATOM 1418 O O . THR A 1 174 ? -3.039 0.897 -7.407 1.00 95.75 174 THR A O 1
ATOM 1421 N N . GLU A 1 175 ? -4.351 -0.271 -6.003 1.00 95.00 175 GLU A N 1
ATOM 1422 C CA . GLU A 1 175 ? -3.285 -0.961 -5.277 1.00 95.00 175 GLU A CA 1
ATOM 1423 C C . GLU A 1 175 ? -3.591 -2.448 -5.096 1.00 95.00 175 GLU A C 1
ATOM 1425 O O . GLU A 1 175 ? -4.694 -2.833 -4.703 1.00 95.00 175 GLU A O 1
ATOM 1430 N N . LYS A 1 176 ? -2.565 -3.285 -5.281 1.00 95.31 176 LYS A N 1
ATOM 1431 C CA . LYS A 1 176 ? -2.658 -4.739 -5.103 1.00 95.31 176 LYS A CA 1
ATOM 1432 C C . LYS A 1 176 ? -3.104 -5.133 -3.694 1.00 95.31 176 LYS A C 1
ATOM 1434 O O . LYS A 1 176 ? -3.900 -6.049 -3.547 1.00 95.31 176 LYS A O 1
ATOM 1439 N N . GLY A 1 177 ? -2.631 -4.434 -2.658 1.00 94.31 177 GLY A N 1
ATOM 1440 C CA . GLY A 1 177 ? -3.025 -4.716 -1.273 1.00 94.31 177 GLY A CA 1
ATOM 1441 C C . GLY A 1 177 ? -4.523 -4.509 -1.023 1.00 94.31 177 GLY A C 1
ATOM 1442 O O . GLY A 1 177 ? -5.136 -5.282 -0.287 1.00 94.31 177 GLY A O 1
ATOM 1443 N N . HIS A 1 178 ? -5.132 -3.517 -1.684 1.00 95.75 178 HIS A N 1
ATOM 1444 C CA . HIS A 1 178 ? -6.578 -3.299 -1.626 1.00 95.75 178 HIS A CA 1
ATOM 1445 C C . HIS A 1 178 ? -7.339 -4.420 -2.330 1.00 95.75 178 HIS A C 1
ATOM 1447 O O . HIS A 1 178 ? -8.312 -4.915 -1.768 1.00 95.75 178 HIS A O 1
ATOM 1453 N N . LEU A 1 179 ? -6.855 -4.878 -3.491 1.00 97.25 179 LEU A N 1
ATOM 1454 C CA . LEU A 1 179 ? -7.406 -6.057 -4.160 1.00 97.25 179 LEU A CA 1
ATOM 1455 C C . LEU A 1 179 ? -7.311 -7.306 -3.266 1.00 97.25 179 LEU A C 1
ATOM 1457 O O . LEU A 1 179 ? -8.309 -7.987 -3.071 1.00 97.25 179 LEU A O 1
ATOM 1461 N N . THR A 1 180 ? -6.150 -7.589 -2.667 1.00 96.25 180 THR A N 1
ATOM 1462 C CA . THR A 1 180 ? -5.979 -8.744 -1.767 1.00 96.25 180 THR A CA 1
ATOM 1463 C C . THR A 1 180 ? -6.936 -8.685 -0.577 1.00 96.25 180 THR A C 1
ATOM 1465 O O . THR A 1 180 ? -7.573 -9.680 -0.252 1.00 96.25 180 THR A O 1
ATOM 1468 N N . SER A 1 181 ? -7.077 -7.518 0.056 1.00 95.88 181 SER A N 1
ATOM 1469 C CA . SER A 1 181 ? -8.046 -7.321 1.141 1.00 95.88 181 SER A CA 1
ATOM 1470 C C . SER A 1 181 ? -9.490 -7.507 0.664 1.00 95.88 181 SER A C 1
ATOM 1472 O O . SER A 1 181 ? -10.303 -8.102 1.366 1.00 95.88 181 SER A O 1
ATOM 1474 N N . HIS A 1 182 ? -9.811 -7.031 -0.540 1.00 96.81 182 HIS A N 1
ATOM 1475 C CA . HIS A 1 182 ? -11.133 -7.183 -1.135 1.00 96.81 182 HIS A CA 1
ATOM 1476 C C . HIS A 1 182 ? -11.474 -8.640 -1.458 1.00 96.81 182 HIS A C 1
ATOM 1478 O O . HIS A 1 182 ? -12.594 -9.054 -1.184 1.00 96.81 182 HIS A O 1
ATOM 1484 N N . ILE A 1 183 ? -10.527 -9.429 -1.975 1.00 97.31 183 ILE A N 1
ATOM 1485 C CA . ILE A 1 183 ? -10.742 -10.854 -2.280 1.00 97.31 183 ILE A CA 1
ATOM 1486 C C . ILE A 1 183 ? -11.230 -11.621 -1.043 1.00 97.31 183 ILE A C 1
ATOM 1488 O O . ILE A 1 183 ? -12.095 -12.482 -1.167 1.00 97.31 183 ILE A O 1
ATOM 1492 N N . ARG A 1 184 ? -10.780 -11.244 0.161 1.00 97.25 184 ARG A N 1
ATOM 1493 C CA . ARG A 1 184 ? -11.250 -11.845 1.423 1.00 97.25 184 ARG A CA 1
ATOM 1494 C C . ARG A 1 184 ? -12.741 -11.667 1.695 1.00 97.25 184 ARG A C 1
ATOM 1496 O O . ARG A 1 184 ? -13.302 -12.385 2.514 1.00 97.25 184 ARG A O 1
ATOM 1503 N N . VAL A 1 185 ? -13.388 -10.696 1.052 1.00 96.12 185 VAL A N 1
ATOM 1504 C CA . VAL A 1 185 ? -14.846 -10.533 1.127 1.00 96.12 185 VAL A CA 1
ATOM 1505 C C . VAL A 1 185 ? -15.547 -11.675 0.396 1.00 96.12 185 VAL A C 1
ATOM 1507 O O . VAL A 1 185 ? -16.555 -12.160 0.893 1.00 96.12 185 VAL A O 1
ATOM 1510 N N . HIS A 1 186 ? -14.988 -12.132 -0.726 1.00 96.31 186 HIS A N 1
ATOM 1511 C CA . HIS A 1 186 ? -15.535 -13.246 -1.503 1.00 96.31 186 HIS A CA 1
ATOM 1512 C C . HIS A 1 186 ? -15.209 -14.597 -0.874 1.00 96.31 186 HIS A C 1
ATOM 1514 O O . HIS A 1 186 ? -16.073 -15.457 -0.785 1.00 96.31 186 HIS A O 1
ATOM 1520 N N . THR A 1 187 ? -13.974 -14.779 -0.401 1.00 95.88 187 THR A N 1
ATOM 1521 C CA . THR A 1 187 ? -13.546 -16.057 0.195 1.00 95.88 187 THR A CA 1
ATOM 1522 C C . THR A 1 187 ? -14.014 -16.241 1.638 1.00 95.88 187 THR A C 1
ATOM 1524 O O . THR A 1 187 ? -13.911 -17.332 2.186 1.00 95.88 187 THR A O 1
ATOM 1527 N N . GLY A 1 188 ? -14.460 -15.168 2.297 1.00 95.94 188 GLY A N 1
ATOM 1528 C CA . GLY A 1 188 ? -14.794 -15.181 3.720 1.00 95.94 188 GLY A CA 1
ATOM 1529 C C . GLY A 1 188 ? -13.583 -15.280 4.658 1.00 95.94 188 GLY A C 1
ATOM 1530 O O . GLY A 1 188 ? -13.774 -15.375 5.872 1.00 95.94 188 GLY A O 1
ATOM 1531 N N . GLU A 1 189 ? -12.348 -15.227 4.143 1.00 97.06 189 GLU A N 1
ATOM 1532 C CA . GLU A 1 189 ? -11.123 -15.336 4.942 1.00 97.06 189 GLU A CA 1
ATOM 1533 C C . GLU A 1 189 ? -11.030 -14.201 5.982 1.00 97.06 189 GLU A C 1
ATOM 1535 O O . GLU A 1 189 ? -11.057 -13.005 5.664 1.00 97.06 189 GLU A O 1
ATOM 1540 N N . LYS A 1 190 ? -10.883 -14.568 7.258 1.00 96.75 190 LYS A N 1
ATOM 1541 C CA . LYS A 1 190 ? -10.786 -13.628 8.385 1.00 96.75 190 LYS A CA 1
ATOM 1542 C C . LYS A 1 190 ? -9.539 -13.913 9.227 1.00 96.75 190 LYS A C 1
ATOM 1544 O O . LYS A 1 190 ? -9.660 -14.444 10.328 1.00 96.75 190 LYS A O 1
ATOM 1549 N N . PRO A 1 191 ? -8.338 -13.558 8.740 1.00 96.00 191 PRO A N 1
ATOM 1550 C 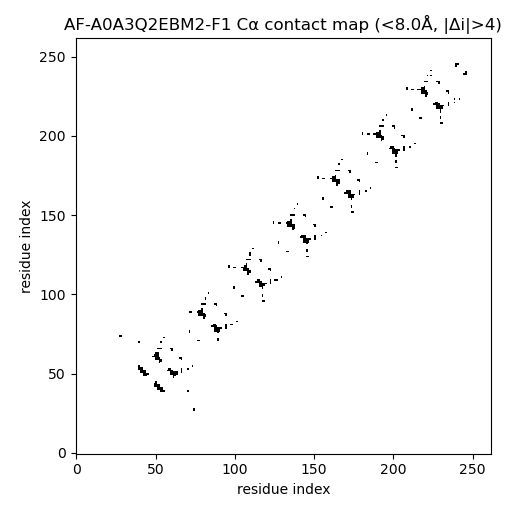CA . PRO A 1 191 ? -7.081 -13.985 9.354 1.00 96.00 191 PRO A CA 1
ATOM 1551 C C . PRO A 1 191 ? -6.752 -13.263 10.670 1.00 96.00 191 PRO A C 1
ATOM 1553 O O . PRO A 1 191 ? -5.784 -13.612 11.340 1.00 96.00 191 PRO A O 1
ATOM 1556 N N . PHE A 1 192 ? -7.512 -12.232 11.050 1.00 97.56 192 PHE A N 1
ATOM 1557 C CA . PHE A 1 192 ? -7.235 -11.440 12.247 1.00 97.56 192 PHE A CA 1
ATOM 1558 C C . PHE A 1 192 ? -8.236 -11.770 13.351 1.00 97.56 192 PHE A C 1
ATOM 1560 O O . PHE A 1 192 ? -9.393 -11.363 13.271 1.00 97.56 192 PHE A O 1
ATOM 1567 N N . SER A 1 193 ? -7.787 -12.467 14.393 1.00 97.81 193 SER A N 1
ATOM 1568 C CA . SER A 1 193 ? -8.634 -12.872 15.518 1.00 97.81 193 SER A CA 1
ATOM 1569 C C . SER A 1 193 ? -8.481 -11.951 16.729 1.00 97.81 193 SER A C 1
ATOM 1571 O O . SER A 1 193 ? -7.373 -11.539 17.079 1.00 97.81 193 SER A O 1
ATOM 1573 N N . CYS A 1 194 ? -9.596 -11.637 17.387 1.00 97.75 194 CYS A N 1
ATOM 1574 C CA . CYS A 1 194 ? -9.608 -10.985 18.688 1.00 97.75 194 CYS A CA 1
ATOM 1575 C C . CYS A 1 194 ? -9.153 -11.965 19.767 1.00 97.75 194 CYS A C 1
ATOM 1577 O O . CYS A 1 194 ? -9.735 -13.031 19.945 1.00 97.75 194 CYS A O 1
ATOM 1579 N N . THR A 1 195 ? -8.144 -11.587 20.545 1.00 96.75 195 THR A N 1
ATOM 1580 C CA . THR A 1 195 ? -7.621 -12.445 21.612 1.00 96.75 195 THR A CA 1
ATOM 1581 C C . THR A 1 195 ? -8.607 -12.623 22.766 1.00 96.75 195 THR A C 1
ATOM 1583 O O . THR A 1 195 ? -8.612 -13.700 23.364 1.00 96.75 195 THR A O 1
ATOM 1586 N N . VAL A 1 196 ? -9.456 -11.616 23.016 1.00 97.19 196 VAL A N 1
ATOM 1587 C CA . VAL A 1 196 ? -10.417 -11.553 24.130 1.00 97.19 196 VAL A CA 1
ATOM 1588 C C . VAL A 1 196 ? -11.706 -12.317 23.818 1.00 97.19 196 VAL A C 1
ATOM 1590 O O . VAL A 1 196 ? -12.057 -13.228 24.554 1.00 97.19 196 VAL A O 1
ATOM 1593 N N . CYS A 1 197 ? -12.399 -11.996 22.719 1.00 96.88 197 CYS A N 1
ATOM 1594 C CA . CYS A 1 197 ? -13.695 -12.613 22.386 1.00 96.88 197 CYS A CA 1
ATOM 1595 C C . CYS A 1 197 ? -13.658 -13.592 21.200 1.00 96.88 197 CYS A C 1
ATOM 1597 O O . CYS A 1 197 ? -14.707 -14.026 20.733 1.00 96.88 197 CYS A O 1
ATOM 1599 N N . LYS A 1 198 ? -12.469 -13.902 20.659 1.00 96.19 198 LYS A N 1
ATOM 1600 C CA . LYS A 1 198 ? -12.248 -14.818 19.515 1.00 96.19 198 LYS A CA 1
ATOM 1601 C C . LYS A 1 198 ? -12.953 -14.435 18.208 1.00 96.19 198 LYS A C 1
ATOM 1603 O O . LYS A 1 198 ? -12.908 -15.181 17.232 1.00 96.19 198 LYS A O 1
ATOM 1608 N N . LYS A 1 199 ? -13.553 -13.243 18.136 1.00 97.31 199 LYS A N 1
ATOM 1609 C CA . LYS A 1 199 ? -14.162 -12.716 16.912 1.00 97.31 199 LYS A CA 1
ATOM 1610 C C . LYS A 1 199 ? -13.104 -12.471 15.835 1.00 97.31 199 LYS A C 1
ATOM 1612 O O . LYS A 1 199 ? -12.071 -11.863 16.105 1.00 97.31 199 LYS A O 1
ATOM 1617 N N . ASN A 1 200 ? -13.393 -12.898 14.607 1.00 97.31 200 ASN A N 1
ATOM 1618 C CA . ASN A 1 200 ? -12.467 -12.814 13.477 1.00 97.31 200 ASN A CA 1
ATOM 1619 C C . ASN A 1 200 ? -12.820 -11.670 12.513 1.00 97.31 200 ASN A C 1
ATOM 1621 O O . ASN A 1 200 ? -13.994 -11.369 12.274 1.00 97.31 200 ASN A O 1
ATOM 1625 N N . PHE A 1 201 ? -11.792 -11.064 11.921 1.00 96.81 201 PHE A N 1
ATOM 1626 C CA . PHE A 1 201 ? -11.870 -9.916 11.020 1.00 96.81 201 PHE A CA 1
ATOM 1627 C C . PHE A 1 201 ? -11.044 -10.158 9.751 1.00 96.81 201 PHE A C 1
ATOM 1629 O O . PHE A 1 201 ? -9.980 -10.774 9.785 1.00 96.81 201 PHE A O 1
ATOM 1636 N N . ASN A 1 202 ? -11.512 -9.624 8.621 1.00 95.75 202 ASN A N 1
ATOM 1637 C CA . ASN A 1 202 ? -10.811 -9.690 7.330 1.00 95.75 202 ASN A CA 1
ATOM 1638 C C . ASN A 1 202 ? -9.672 -8.656 7.204 1.00 95.75 202 ASN A C 1
ATOM 1640 O O . ASN A 1 202 ? -8.776 -8.801 6.366 1.00 95.75 202 ASN A O 1
ATOM 1644 N N . GLN A 1 203 ? -9.676 -7.631 8.064 1.00 95.62 203 GLN A N 1
ATOM 1645 C CA . GLN A 1 203 ? -8.689 -6.557 8.112 1.00 95.62 203 GLN A CA 1
ATOM 1646 C C . GLN A 1 203 ? -8.181 -6.316 9.537 1.00 95.62 203 GLN A C 1
ATOM 1648 O O . GLN A 1 203 ? -8.943 -6.316 10.505 1.00 95.62 203 GLN A O 1
ATOM 1653 N N . LYS A 1 204 ? -6.881 -6.022 9.651 1.00 95.81 204 LYS A N 1
ATOM 1654 C CA . LYS A 1 204 ? -6.232 -5.698 10.927 1.00 95.81 204 LYS A CA 1
ATOM 1655 C C . LYS A 1 204 ? -6.791 -4.418 11.555 1.00 95.81 204 LYS A C 1
ATOM 1657 O O . LYS A 1 204 ? -6.984 -4.375 12.760 1.00 95.81 204 LYS A O 1
ATOM 1662 N N . SER A 1 205 ? -7.085 -3.395 10.751 1.00 94.19 205 SER A N 1
ATOM 1663 C CA . SER A 1 205 ? -7.680 -2.127 11.205 1.00 94.19 205 SER A CA 1
ATOM 1664 C C . SER A 1 205 ? -9.044 -2.324 11.873 1.00 94.19 205 SER A C 1
ATOM 1666 O O . SER A 1 205 ? -9.337 -1.678 12.883 1.00 94.19 205 SER A O 1
ATOM 1668 N N . SER A 1 206 ? -9.862 -3.236 11.341 1.00 95.81 206 SER A N 1
ATOM 1669 C CA . SER A 1 206 ? -11.143 -3.622 11.933 1.00 95.81 206 SER A CA 1
ATOM 1670 C C . SER A 1 206 ? -10.944 -4.304 13.283 1.00 95.81 206 SER A C 1
ATOM 1672 O O . SER A 1 206 ? -11.621 -3.930 14.237 1.00 95.81 206 SER A O 1
ATOM 1674 N N . LEU A 1 207 ? -9.972 -5.219 13.394 1.00 97.06 207 LEU A N 1
ATOM 1675 C CA . LEU A 1 207 ? -9.601 -5.816 14.679 1.00 97.06 207 LEU A CA 1
ATOM 1676 C C . LEU A 1 207 ? -9.120 -4.747 15.673 1.00 97.06 207 LEU A C 1
ATOM 1678 O O . LEU A 1 207 ? -9.636 -4.679 16.781 1.00 97.06 207 LEU A O 1
ATOM 1682 N N . THR A 1 208 ? -8.192 -3.868 15.285 1.00 95.88 208 THR A N 1
ATOM 1683 C CA . THR A 1 208 ? -7.688 -2.790 16.158 1.00 95.88 208 THR A CA 1
ATOM 1684 C C . THR A 1 208 ? -8.816 -1.885 16.654 1.00 95.88 208 THR A C 1
ATOM 1686 O O . THR A 1 208 ? -8.871 -1.559 17.835 1.00 95.88 208 THR A O 1
ATOM 1689 N N . SER A 1 209 ? -9.745 -1.510 15.774 1.00 95.50 209 SER A N 1
ATOM 1690 C CA . SER A 1 209 ? -10.902 -0.690 16.153 1.00 95.50 209 SER A CA 1
ATOM 1691 C C . SER A 1 209 ? -11.861 -1.452 17.068 1.00 95.50 209 SER A C 1
ATOM 1693 O O . SER A 1 209 ? -12.426 -0.865 17.985 1.00 95.50 209 SER A O 1
ATOM 1695 N N . HIS A 1 210 ? -12.030 -2.757 16.846 1.00 96.25 210 HIS A N 1
ATOM 1696 C CA . HIS A 1 210 ? -12.833 -3.621 17.702 1.00 96.25 210 HIS A CA 1
ATOM 1697 C C . HIS A 1 210 ? -12.229 -3.795 19.101 1.00 96.25 210 HIS A C 1
ATOM 1699 O O . HIS A 1 210 ? -12.983 -3.792 20.068 1.00 96.25 210 HIS A O 1
ATOM 1705 N N . MET A 1 211 ? -10.901 -3.867 19.241 1.00 97.25 211 MET A N 1
ATOM 1706 C CA . MET A 1 211 ? -10.252 -3.987 20.557 1.00 97.25 211 MET A CA 1
ATOM 1707 C C . MET A 1 211 ? -10.624 -2.844 21.512 1.00 97.25 211 MET A C 1
ATOM 1709 O O . MET A 1 211 ? -10.681 -3.058 22.720 1.00 97.25 211 MET A O 1
ATOM 1713 N N . ARG A 1 212 ? -10.979 -1.664 20.986 1.00 96.38 212 ARG A N 1
ATOM 1714 C CA . ARG A 1 212 ? -11.471 -0.530 21.787 1.00 96.38 212 ARG A CA 1
ATOM 1715 C C . ARG A 1 212 ? -12.789 -0.798 22.507 1.00 96.38 212 ARG A C 1
ATOM 1717 O O . ARG A 1 212 ? -13.092 -0.134 23.489 1.00 96.38 212 ARG A O 1
ATOM 1724 N N . VAL A 1 213 ? -13.574 -1.770 22.042 1.00 94.81 213 VAL A N 1
ATOM 1725 C CA . VAL A 1 213 ? -14.784 -2.221 22.747 1.00 94.81 213 VAL A CA 1
ATOM 1726 C C . VAL A 1 213 ? -14.413 -2.891 24.069 1.00 94.81 213 VAL A C 1
ATOM 1728 O O . VAL A 1 213 ? -15.130 -2.725 25.047 1.00 94.81 213 VAL A O 1
ATOM 1731 N N . HIS A 1 214 ? -13.285 -3.604 24.115 1.00 95.88 214 HIS A N 1
ATOM 1732 C CA . HIS A 1 214 ? -12.812 -4.268 25.329 1.00 95.88 214 HIS A CA 1
ATOM 1733 C C . HIS A 1 214 ? -12.084 -3.313 26.273 1.00 95.88 214 HIS A C 1
ATOM 1735 O O . HIS A 1 214 ? -12.237 -3.426 27.482 1.00 95.88 214 HIS A O 1
ATOM 1741 N N . THR A 1 215 ? -11.311 -2.366 25.739 1.00 94.88 215 THR A N 1
ATOM 1742 C CA . THR A 1 215 ? -10.578 -1.396 26.570 1.00 94.88 215 THR A CA 1
ATOM 1743 C C . THR A 1 215 ? -11.430 -0.204 27.003 1.00 94.88 215 THR A C 1
ATOM 1745 O O . THR A 1 215 ? -11.027 0.540 27.890 1.00 94.88 215 THR A O 1
ATOM 1748 N N . GLY A 1 216 ? -12.576 0.029 26.356 1.00 94.06 216 GLY A N 1
ATOM 1749 C CA . GLY A 1 216 ? -13.397 1.224 26.561 1.00 94.06 216 GLY A CA 1
ATOM 1750 C C . GLY A 1 216 ? -12.788 2.511 25.986 1.00 94.06 216 GLY A C 1
ATOM 1751 O O . GLY A 1 216 ? -13.365 3.585 26.156 1.00 94.06 216 GLY A O 1
ATOM 1752 N N . GLU A 1 217 ? -11.652 2.427 25.286 1.00 95.69 217 GLU A N 1
ATOM 1753 C CA . GLU A 1 217 ? -10.937 3.582 24.742 1.00 95.69 217 GLU A CA 1
ATOM 1754 C C . GLU A 1 217 ? -11.792 4.329 23.701 1.00 95.69 217 GLU A C 1
ATOM 1756 O O . GLU A 1 217 ? -12.258 3.761 22.706 1.00 95.69 217 GLU A O 1
ATOM 1761 N N . LYS A 1 218 ? -11.967 5.641 23.894 1.00 95.88 218 LYS A N 1
ATOM 1762 C CA . LYS A 1 218 ? -12.702 6.526 22.976 1.00 95.88 218 LYS A CA 1
ATOM 1763 C C . LYS A 1 218 ? -11.828 7.719 22.567 1.00 95.88 218 LYS A C 1
ATOM 1765 O O . LYS A 1 218 ? -11.998 8.803 23.122 1.00 95.88 218 LYS A O 1
ATOM 1770 N N . PRO A 1 219 ? -10.896 7.538 21.610 1.00 95.38 219 PRO A N 1
ATOM 1771 C CA . PRO A 1 219 ? -9.880 8.547 21.289 1.00 95.38 219 PRO A CA 1
ATOM 1772 C C . PRO A 1 219 ? -10.426 9.796 20.598 1.00 95.38 219 PRO A C 1
ATOM 1774 O O . PRO A 1 219 ? -9.717 10.787 20.465 1.00 95.38 219 PRO A O 1
ATOM 1777 N N . PHE A 1 220 ? -11.646 9.727 20.065 1.00 96.69 220 PHE A N 1
ATOM 1778 C CA . PHE A 1 220 ? -12.188 10.768 19.203 1.00 96.69 220 PHE A CA 1
ATOM 1779 C C . PHE A 1 220 ? -13.233 11.569 19.956 1.00 96.69 220 PHE A C 1
ATOM 1781 O O . PHE A 1 220 ? -14.334 11.080 20.191 1.00 96.69 220 PHE A O 1
ATOM 1788 N N . GLU A 1 221 ? -12.894 12.796 20.313 1.00 97.38 221 GLU A N 1
ATOM 1789 C CA . GLU A 1 221 ? -13.777 13.710 21.026 1.00 97.38 221 GLU A CA 1
ATOM 1790 C C . GLU A 1 22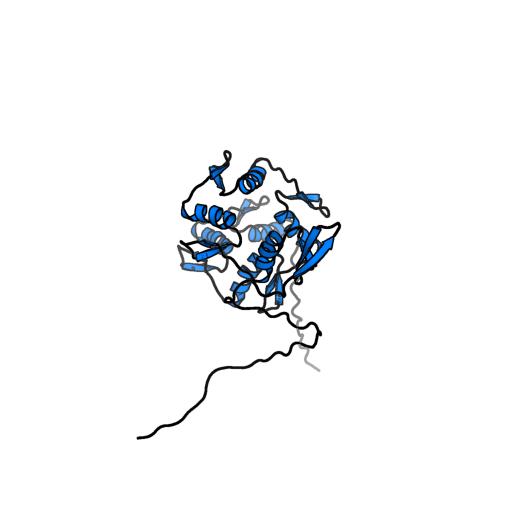1 ? -14.401 14.728 20.070 1.00 97.38 221 GLU A C 1
ATOM 1792 O O . GLU A 1 221 ? -13.742 15.233 19.159 1.00 97.38 221 GLU A O 1
ATOM 1797 N N . CYS A 1 222 ? -15.691 15.005 20.254 1.00 96.69 222 CYS A N 1
ATOM 1798 C CA . CYS A 1 222 ? -16.373 16.071 19.542 1.00 96.69 222 CYS A CA 1
ATOM 1799 C C . CYS A 1 222 ? -16.000 17.422 20.158 1.00 96.69 222 CYS A C 1
ATOM 1801 O O . CYS A 1 222 ? -16.348 17.651 21.313 1.00 96.69 222 CYS A O 1
ATOM 1803 N N . PRO A 1 223 ? -15.373 18.343 19.406 1.00 94.75 223 PRO A N 1
ATOM 1804 C CA . PRO A 1 223 ? -14.966 19.634 19.957 1.00 94.75 223 PRO A CA 1
ATOM 1805 C C . PRO A 1 223 ? -16.160 20.519 20.338 1.00 94.75 223 PRO A C 1
ATOM 1807 O O . PRO A 1 223 ? -16.031 21.377 21.199 1.00 94.75 223 PRO A O 1
ATOM 1810 N N . SER A 1 224 ? -17.328 20.305 19.723 1.00 93.94 224 SER A N 1
ATOM 1811 C CA . SER A 1 224 ? -18.527 21.114 19.970 1.00 93.94 224 SER A CA 1
ATOM 1812 C C . SER A 1 224 ? -19.281 20.721 21.242 1.00 93.94 224 SER A C 1
ATOM 1814 O O . SER A 1 224 ? -19.981 21.552 21.804 1.00 93.94 224 SER A O 1
ATOM 1816 N N . CYS A 1 225 ? -19.193 19.463 21.689 1.00 95.88 225 CYS A N 1
ATOM 1817 C CA . CYS A 1 225 ? -19.995 18.977 22.823 1.00 95.88 225 CYS A CA 1
ATOM 1818 C C . CYS A 1 225 ? -19.268 18.005 23.768 1.00 95.88 225 CYS A C 1
ATOM 1820 O O . CYS A 1 225 ? -19.905 17.402 24.629 1.00 95.88 225 CYS A O 1
ATOM 1822 N N . GLY A 1 226 ? -17.968 17.767 23.577 1.00 95.31 226 GLY A N 1
ATOM 1823 C CA . GLY A 1 226 ? -17.150 16.870 24.406 1.00 95.31 226 GLY A CA 1
ATOM 1824 C C . GLY A 1 226 ? -17.472 15.375 24.271 1.00 95.31 226 GLY A C 1
ATOM 1825 O O . GLY A 1 226 ? -16.861 14.531 24.930 1.00 95.31 226 GLY A O 1
ATOM 1826 N N . LYS A 1 227 ? -18.436 14.985 23.424 1.00 96.00 227 LYS A N 1
ATOM 1827 C CA . LYS A 1 227 ? -18.837 13.577 23.294 1.00 96.00 227 LYS A CA 1
ATOM 1828 C C . LYS A 1 227 ? -17.724 12.744 22.656 1.00 96.00 227 LYS A C 1
ATOM 1830 O O . LYS A 1 227 ? -17.242 13.068 21.573 1.00 96.00 227 LYS A O 1
ATOM 1835 N N . LYS A 1 228 ? -17.357 11.635 23.308 1.00 96.75 228 LYS A N 1
ATOM 1836 C CA . LYS A 1 228 ? -16.272 10.738 22.877 1.00 96.75 228 LYS A CA 1
ATOM 1837 C C . LYS A 1 228 ? -16.775 9.514 22.107 1.00 96.75 228 LYS A C 1
ATOM 1839 O O . LYS A 1 228 ? -17.789 8.908 22.462 1.00 96.75 228 LYS A O 1
ATOM 1844 N N . PHE A 1 229 ? -16.016 9.102 21.097 1.00 95.44 229 PHE A N 1
ATOM 1845 C CA . PHE A 1 229 ? -16.318 8.006 20.178 1.00 95.44 229 PHE A CA 1
ATOM 1846 C C . PHE A 1 229 ? -15.127 7.053 20.024 1.00 95.44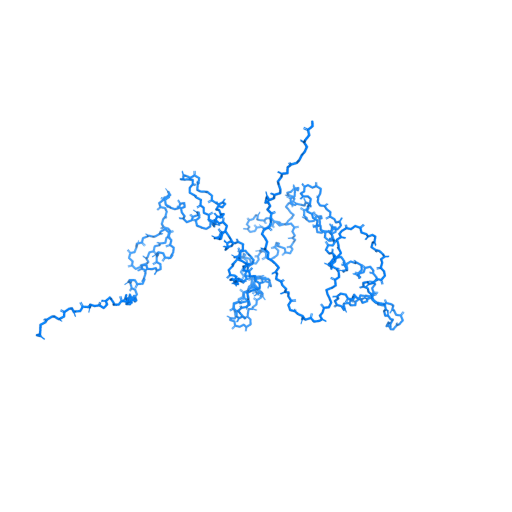 229 PHE A C 1
ATOM 1848 O O . PHE A 1 229 ? -13.964 7.453 20.077 1.00 95.44 229 PHE A O 1
ATOM 1855 N N . THR A 1 230 ? -15.417 5.775 19.774 1.00 94.81 230 THR A N 1
ATOM 1856 C CA . THR A 1 230 ? -14.404 4.733 19.513 1.00 94.81 230 THR A CA 1
ATOM 1857 C C . THR A 1 230 ? -13.843 4.797 18.088 1.00 94.81 230 THR A C 1
ATOM 1859 O O . THR A 1 230 ? -12.741 4.306 17.825 1.00 94.81 230 THR A O 1
ATOM 1862 N N . GLN A 1 231 ? -14.583 5.410 17.155 1.00 94.19 231 GLN A N 1
ATOM 1863 C CA . GLN A 1 231 ? -14.222 5.546 15.743 1.00 94.19 231 GLN A CA 1
ATOM 1864 C C . GLN A 1 231 ? -14.425 6.979 15.240 1.00 94.19 231 GLN A C 1
ATOM 1866 O O . GLN A 1 231 ? -15.404 7.644 15.581 1.00 94.19 231 GLN A O 1
ATOM 1871 N N . LYS A 1 232 ? -13.532 7.422 14.347 1.00 94.38 232 LYS A N 1
ATOM 1872 C CA . LYS A 1 232 ? -13.613 8.739 13.701 1.00 94.38 232 LYS A CA 1
ATOM 1873 C C . LYS A 1 232 ? -14.844 8.883 12.799 1.00 94.38 232 LYS A C 1
ATOM 1875 O O . LYS A 1 232 ? -15.414 9.958 12.726 1.00 94.38 232 LYS A O 1
ATOM 1880 N N . SER A 1 233 ? -15.278 7.814 12.132 1.00 93.81 233 SER A N 1
ATOM 1881 C CA . SER A 1 233 ? -16.504 7.801 11.314 1.00 93.81 233 SER A CA 1
ATOM 1882 C C . SER A 1 233 ? -17.753 8.115 12.142 1.00 93.81 233 SER A C 1
ATOM 1884 O O . SER A 1 233 ? -18.599 8.899 11.710 1.00 93.81 233 SER A O 1
ATOM 1886 N N . SER A 1 234 ? -17.847 7.551 13.349 1.00 95.25 234 SER A N 1
ATOM 1887 C CA . SER A 1 234 ? -18.924 7.841 14.298 1.00 95.25 234 SER A CA 1
ATOM 1888 C C . SER A 1 234 ? -18.885 9.295 14.762 1.00 95.25 234 SER A C 1
ATOM 1890 O O . SER A 1 234 ? -19.928 9.944 14.762 1.00 95.25 234 SER A O 1
ATOM 1892 N N . LEU A 1 235 ? -17.693 9.828 15.069 1.00 96.19 235 LEU A N 1
ATOM 1893 C CA . LEU A 1 235 ? -17.520 11.253 15.361 1.00 96.19 235 LEU A CA 1
ATOM 1894 C C . LEU A 1 235 ? -17.960 12.121 14.173 1.00 96.19 235 LEU A C 1
ATOM 1896 O O . LEU A 1 235 ? -18.784 13.001 14.357 1.00 96.19 235 LEU A O 1
ATOM 1900 N N . ASN A 1 236 ? -17.484 11.850 12.956 1.00 94.69 236 ASN A N 1
ATOM 1901 C CA . ASN A 1 236 ? -17.848 12.628 11.768 1.00 94.69 236 ASN A CA 1
ATOM 1902 C C . ASN A 1 236 ? -19.366 12.638 11.532 1.00 94.69 236 ASN A C 1
ATOM 1904 O O . ASN A 1 236 ? -19.930 13.674 11.200 1.00 94.69 236 ASN A O 1
ATOM 1908 N N . THR A 1 237 ? -20.027 11.489 11.709 1.00 95.06 237 THR A N 1
ATOM 1909 C CA . THR A 1 237 ? -21.489 11.376 11.574 1.00 95.06 237 THR A CA 1
ATOM 1910 C C . THR A 1 237 ? -22.198 12.190 12.652 1.00 95.06 237 THR A C 1
ATOM 1912 O O . THR A 1 237 ? -23.157 12.895 12.358 1.00 95.06 237 THR A O 1
ATOM 1915 N N . HIS A 1 238 ? -21.702 12.138 13.889 1.00 94.44 238 HIS A N 1
ATOM 1916 C CA . HIS A 1 238 ? -22.215 12.953 14.982 1.00 94.44 238 HIS A CA 1
ATOM 1917 C C . HIS A 1 238 ? -22.003 14.454 14.745 1.00 94.44 238 HIS A C 1
ATOM 1919 O O . HIS A 1 238 ? -22.922 15.231 14.974 1.00 94.44 238 HIS A O 1
ATOM 1925 N N . SER A 1 239 ? -20.838 14.868 14.246 1.00 93.50 239 SER A N 1
ATOM 1926 C CA . SER A 1 239 ? -20.513 16.275 13.999 1.00 93.50 239 SER A CA 1
ATOM 1927 C C . SER A 1 239 ? -21.448 16.946 12.992 1.00 93.50 239 SER A C 1
ATOM 1929 O O . SER A 1 239 ? -21.659 18.150 13.088 1.00 93.50 239 SER A O 1
ATOM 1931 N N . ARG A 1 240 ? -22.069 16.187 12.078 1.00 92.88 240 ARG A N 1
ATOM 1932 C CA . ARG A 1 240 ? -23.088 16.724 11.155 1.00 92.88 240 ARG A CA 1
ATOM 1933 C C . ARG A 1 240 ? -24.318 17.275 11.875 1.00 92.88 240 ARG A C 1
ATOM 1935 O O . ARG A 1 240 ? -24.956 18.182 11.363 1.00 92.88 240 ARG A O 1
ATOM 1942 N N . ILE A 1 241 ? -24.618 16.770 13.074 1.00 91.12 241 ILE A N 1
ATOM 1943 C CA . ILE A 1 241 ? -25.716 17.274 13.910 1.00 91.12 241 ILE A CA 1
ATOM 1944 C C . ILE A 1 241 ? -25.436 18.721 14.343 1.00 91.12 241 ILE A C 1
ATOM 1946 O O . ILE A 1 241 ? -26.358 19.525 14.395 1.00 91.12 241 ILE A O 1
ATOM 1950 N N . HIS A 1 242 ? -24.170 19.064 14.600 1.00 87.00 242 HIS A N 1
ATOM 1951 C CA . HIS A 1 242 ? -23.758 20.421 14.985 1.00 87.00 242 HIS A CA 1
ATOM 1952 C C . HIS A 1 242 ? -23.627 21.363 13.786 1.00 87.00 242 HIS A C 1
ATOM 1954 O O . HIS A 1 242 ? -23.776 22.567 13.937 1.00 87.00 242 HIS A O 1
ATOM 1960 N N . ALA A 1 243 ? -23.359 20.821 12.597 1.00 80.75 243 ALA A N 1
ATOM 1961 C CA . ALA A 1 243 ? -23.212 21.596 11.366 1.00 80.75 243 ALA A CA 1
ATOM 1962 C C . ALA A 1 243 ? -24.553 21.996 10.718 1.00 80.75 243 ALA A C 1
ATOM 1964 O O . ALA A 1 243 ? -24.548 22.635 9.673 1.00 80.75 243 ALA A O 1
ATOM 1965 N N . GLY A 1 244 ? -25.698 21.602 11.291 1.00 65.12 244 GLY A N 1
ATOM 1966 C CA . GLY A 1 244 ? -27.015 21.918 10.727 1.00 65.12 244 GLY A CA 1
ATOM 1967 C C . GLY A 1 244 ? -27.319 21.230 9.387 1.00 65.12 244 GLY A C 1
ATOM 1968 O O . GLY A 1 244 ? -28.338 21.525 8.770 1.00 65.12 244 GLY A O 1
ATOM 1969 N N . GLU A 1 245 ? -26.482 20.288 8.936 1.00 52.44 245 GLU A N 1
ATOM 1970 C CA . GLU A 1 245 ? -26.722 19.504 7.723 1.00 52.44 245 GLU A CA 1
ATOM 1971 C C . GLU A 1 245 ? -27.791 18.440 8.006 1.00 52.44 245 GLU A C 1
ATOM 1973 O O . GLU A 1 245 ? -27.533 17.326 8.480 1.00 52.44 245 GLU A O 1
ATOM 1978 N N . SER A 1 246 ? -29.038 18.823 7.745 1.00 48.00 246 SER A N 1
ATOM 1979 C CA . SER A 1 246 ? -30.209 17.967 7.847 1.00 48.00 246 SER A CA 1
ATOM 1980 C C . SER A 1 246 ? -30.106 16.773 6.896 1.00 48.00 246 SER A C 1
ATOM 1982 O O . SER A 1 246 ? -29.942 16.931 5.690 1.00 48.00 246 SER A O 1
ATOM 1984 N N . ARG A 1 247 ? -30.249 15.582 7.482 1.00 48.88 247 ARG A N 1
ATOM 1985 C CA . ARG A 1 247 ? -30.911 14.371 6.963 1.00 48.88 247 ARG A CA 1
ATOM 1986 C C . ARG A 1 247 ? -31.253 14.385 5.461 1.00 48.88 247 ARG A C 1
ATOM 1988 O O . ARG A 1 247 ? -32.110 15.142 5.023 1.00 48.88 247 ARG A O 1
ATOM 1995 N N . PHE A 1 248 ? -30.700 13.421 4.721 1.00 41.69 248 PHE A N 1
ATOM 1996 C CA . PHE A 1 248 ? -31.328 12.937 3.489 1.00 41.69 248 PHE A CA 1
ATOM 1997 C C . PHE A 1 248 ? -32.819 12.648 3.753 1.00 41.69 248 PHE A C 1
ATOM 1999 O O . PHE A 1 248 ? -33.118 11.993 4.760 1.00 41.69 248 PHE A O 1
ATOM 2006 N N . PRO A 1 249 ? -33.754 13.092 2.893 1.00 43.06 249 PRO A N 1
ATOM 2007 C CA . PRO A 1 249 ? -35.138 12.659 2.995 1.00 43.06 249 PRO A CA 1
ATOM 2008 C C . PRO A 1 249 ? -35.196 11.151 2.727 1.00 43.06 249 PRO A C 1
ATOM 2010 O O . PRO A 1 249 ? -34.684 10.662 1.721 1.00 43.06 249 PRO A O 1
ATOM 2013 N N . ALA A 1 250 ? -35.786 10.401 3.658 1.00 36.75 250 ALA A N 1
ATOM 2014 C CA . ALA A 1 250 ? -36.171 9.018 3.409 1.00 36.75 250 ALA A CA 1
ATOM 2015 C C . ALA A 1 250 ? -37.213 8.984 2.272 1.00 36.75 250 ALA A C 1
ATOM 2017 O O . ALA A 1 250 ? -38.032 9.905 2.189 1.00 36.75 250 ALA A O 1
ATOM 2018 N N . PRO A 1 251 ? -37.216 7.960 1.398 1.00 41.06 251 PRO A N 1
ATOM 2019 C CA . PRO A 1 251 ? -38.240 7.840 0.371 1.00 41.06 251 PRO A CA 1
ATOM 2020 C C . PRO A 1 251 ? -39.614 7.699 1.036 1.00 41.06 251 PRO A C 1
ATOM 2022 O O . PRO A 1 251 ? -39.828 6.838 1.890 1.00 41.06 251 PRO A O 1
ATOM 2025 N N . SER A 1 252 ? -40.520 8.598 0.657 1.00 34.81 252 SER A N 1
ATOM 2026 C CA . SER A 1 252 ? -41.921 8.612 1.066 1.00 34.81 252 SER A CA 1
ATOM 2027 C C . SER A 1 252 ? -42.575 7.277 0.710 1.00 34.81 252 SER A C 1
ATOM 2029 O O . SER A 1 252 ? -42.604 6.894 -0.459 1.00 34.81 252 SER A O 1
ATOM 2031 N N . VAL A 1 253 ? -43.092 6.560 1.710 1.00 39.31 253 VAL A N 1
ATOM 2032 C CA . VAL A 1 253 ? -43.994 5.430 1.480 1.00 39.31 253 VAL A CA 1
ATOM 2033 C C . VAL A 1 253 ? -45.343 6.029 1.101 1.00 39.31 253 VAL A C 1
ATOM 2035 O O . VAL A 1 253 ? -46.019 6.642 1.928 1.00 39.31 253 VAL A O 1
ATOM 2038 N N . THR A 1 254 ? -45.710 5.899 -0.169 1.00 37.94 254 THR A N 1
ATOM 2039 C CA . THR A 1 254 ? -46.984 6.357 -0.720 1.00 37.94 254 THR A CA 1
ATOM 2040 C C . THR A 1 254 ? -48.139 5.725 0.062 1.00 37.94 254 THR A C 1
ATOM 2042 O O . THR A 1 254 ? -48.307 4.506 0.063 1.00 37.94 254 THR A O 1
ATOM 2045 N N . LYS A 1 255 ? -48.948 6.548 0.742 1.00 39.53 255 LYS A N 1
ATOM 2046 C CA . LYS A 1 255 ? -50.251 6.136 1.282 1.00 39.53 255 LYS A CA 1
ATOM 2047 C C . LYS A 1 255 ? -51.160 5.766 0.108 1.00 39.53 255 LYS A C 1
ATOM 2049 O O . LYS A 1 255 ? -51.594 6.645 -0.630 1.00 39.53 255 LYS A O 1
ATOM 2054 N N . ILE A 1 256 ? -51.473 4.482 -0.036 1.00 41.53 256 ILE A N 1
ATOM 2055 C CA . ILE A 1 256 ? -52.641 4.028 -0.796 1.00 41.53 256 ILE A CA 1
ATOM 2056 C C . ILE A 1 256 ? -53.866 4.429 0.031 1.00 41.53 256 ILE A C 1
ATOM 2058 O O . ILE A 1 256 ? -54.149 3.829 1.067 1.00 41.53 256 ILE A O 1
ATOM 2062 N N . LEU A 1 257 ? -54.558 5.489 -0.385 1.00 40.84 257 LEU A N 1
ATOM 2063 C CA . LEU A 1 257 ? -55.903 5.785 0.096 1.00 40.84 257 LEU A CA 1
ATOM 2064 C C . LEU A 1 257 ? -56.876 4.893 -0.677 1.00 40.84 257 LEU A C 1
ATOM 2066 O O . LEU A 1 257 ? -57.097 5.083 -1.869 1.00 40.84 257 LEU A O 1
ATOM 2070 N N . LEU A 1 258 ? -57.435 3.908 0.026 1.00 40.34 258 LEU A N 1
ATOM 2071 C CA . LEU A 1 258 ? -58.700 3.285 -0.340 1.00 40.34 258 LEU A CA 1
ATOM 2072 C C . LEU A 1 258 ? -59.805 4.343 -0.241 1.00 40.34 258 LEU A C 1
ATOM 2074 O O . LEU A 1 258 ? -60.133 4.786 0.858 1.00 40.34 258 LEU A O 1
ATOM 2078 N N . THR A 1 259 ? -60.423 4.688 -1.364 1.00 36.25 259 THR A N 1
ATOM 2079 C CA . THR A 1 259 ? -61.785 5.226 -1.401 1.00 36.25 259 THR A CA 1
ATOM 2080 C C . THR A 1 259 ? -62.696 4.171 -2.019 1.00 36.25 259 THR A C 1
ATOM 2082 O O . THR A 1 259 ? -62.518 3.752 -3.159 1.00 36.25 259 THR A O 1
ATOM 2085 N N . ARG A 1 260 ? -63.657 3.704 -1.219 1.00 39.56 260 ARG A N 1
ATOM 2086 C CA . ARG A 1 260 ? -64.829 2.936 -1.650 1.00 39.56 260 ARG A CA 1
ATOM 2087 C C . ARG A 1 260 ? -66.054 3.854 -1.574 1.00 39.56 260 ARG A C 1
ATOM 2089 O O . ARG A 1 260 ? -66.104 4.693 -0.677 1.00 39.56 260 ARG A O 1
ATOM 2096 N N . VAL A 1 261 ? -67.043 3.536 -2.418 1.00 38.03 261 VAL A N 1
ATOM 2097 C CA . VAL A 1 261 ? -68.429 4.051 -2.506 1.00 38.03 261 VAL A CA 1
ATOM 2098 C C . VAL A 1 261 ? -68.518 5.364 -3.301 1.00 38.03 261 VAL A C 1
ATOM 2100 O O . VAL A 1 261 ? -67.871 6.341 -2.943 1.00 38.03 261 VAL A O 1
ATOM 2103 N N . ILE A 1 262 ? -69.233 5.447 -4.428 1.00 43.16 262 ILE A N 1
ATOM 2104 C CA . ILE A 1 262 ? -70.521 4.826 -4.811 1.00 43.16 262 ILE A CA 1
ATOM 2105 C C . ILE A 1 262 ? -70.369 3.870 -5.996 1.00 43.16 262 ILE A C 1
ATOM 2107 O O . ILE A 1 262 ? -69.661 4.238 -6.958 1.00 43.16 262 ILE A O 1
#

Solvent-accessible surface area (backbone atoms only — not comparable to full-atom values): 16828 Å² total; per-residue (Å²): 136,83,86,89,88,84,85,88,86,88,82,85,84,80,92,78,86,78,80,90,64,96,67,80,82,75,82,85,74,75,94,85,73,80,96,81,69,89,79,58,53,48,79,48,74,57,97,91,40,66,32,34,28,32,66,89,74,68,51,73,25,79,42,63,70,59,39,62,62,49,51,31,66,79,68,63,52,40,88,33,64,39,91,87,78,68,50,64,21,79,41,66,68,58,39,57,54,51,51,33,70,77,70,63,57,66,77,32,66,36,91,91,74,70,52,61,23,81,42,65,70,60,38,61,50,52,51,26,72,79,72,65,51,39,87,32,63,38,94,86,77,68,52,60,21,63,41,66,67,60,36,57,58,53,48,28,72,78,72,65,52,39,89,33,67,35,92,88,76,68,52,64,22,76,42,64,69,58,41,58,52,52,50,28,69,77,71,63,49,41,87,35,64,38,89,86,81,63,52,64,23,66,42,65,67,58,41,58,54,50,51,28,71,79,70,65,50,46,89,35,61,36,90,91,75,67,54,65,23,67,42,64,70,59,40,56,60,54,50,34,69,79,69,70,63,74,74,81,81,73,85,78,79,79,80,82,77,88,82,80,86,134

InterPro domains:
  IPR013087 Zinc finger C2H2-type [PF00096] (52-74)
  IPR013087 Zinc finger C2H2-type [PF00096] (80-102)
  IPR013087 Zinc finger C2H2-type [PF00096] (108-130)
  IPR013087 Zinc finger C2H2-type [PF00096] (136-158)
  IPR013087 Zinc finger C2H2-type [PF00096] (164-186)
  IPR013087 Zinc finger C2H2-type [PS00028] (54-74)
  IPR013087 Zinc finger C2H2-type [PS00028] (82-102)
  IPR013087 Zinc finger C2H2-type [PS00028] (110-130)
  IPR013087 Zinc finger C2H2-type [PS00028] (138-158)
  IPR013087 Zinc finger C2H2-type [PS00028] (166-186)
  IPR013087 Zinc finger C2H2-type [PS00028] (194-214)
  IPR013087 Zinc finger C2H2-type [PS00028] (222-242)
  IPR013087 Zinc finger C2H2-type [PS50157] (52-79)
  IPR013087 Zinc finger C2H2-type [PS50157] (80-107)
  IPR013087 Zinc finger C2H2-type [PS50157] (108-135)
  IPR013087 Zinc finger C2H2-type [PS50157] (136-163)
  IPR013087 Zinc finger C2H2-type [PS50157] (164-191)
  IPR013087 Zinc finger C2H2-type [PS50157] (192-219)
  IPR013087 Zinc finger C2H2-type [PS50157] (220-247)
  IPR013087 Zinc finger C2H2-type [SM00355] (52-74)

Mean predicted aligned error: 15.26 Å